Protein AF-A0A7K2QFU9-F1 (afdb_monomer_lite)

Foldseek 3Di:
DPQVVVVVVVVVVVPPPDDDDDDDDDDDDDDDDDDDDDLVVLQVVLVVLLVVLVVLLVSLVVVLVVVCVQQNDVLCVQSVVLSVLSVVLSVVLVVLVPVCPDPDHDDPVVSVVSSVSSVVSSVVSVVSNVVVVVVVVVLVVQLVCVVVVLVVVVVVLVVLLVVLVVVQVVLVVCVVPDPCVVCVVCNCVSVVSVVVSVVVVVVSVVSVVCVVVSSSSVD

Radius of gyration: 28.76 Å; chains: 1; bounding box: 65×47×85 Å

pLDDT: mean 83.91, std 19.1, range [31.42, 98.75]

Sequence (219 aa):
AGALGAYAYLRRRRGAGAGGGSRTTGWGGQPPTTTALPLPELDAKAGALLVETDDAIRTSEEELGFATAQFGEAAVGAFTAAVAFAQSELTAAFRLRQQLDDAYPEDDPTRRRMLDEIVARCAEANRRLDAEAADFDRLRDLERNAPQALAAVEAHVRDLTGRTTTAGATLTALAGRYADSAAAPVASNAEQAGERLLFATSSLGEARAAVDGGDNGRA

Secondary structure (DSSP, 8-state):
--STHHHHHHHHHHHSSS--------------S--PPPHHHHHHHHHHHHHHHHHHHHHHHHHHHHHHHHH-HHHHHHHHHHHHHHHHHHHHHHHHHHHHTSSSPPPHHHHHHHHHHHHHHHHHHHHHHHHHHHHHHHHHHHHHTHHHHHHHHHHHHHHHHHHHHHHHHHHHHHHTTS-GGGTGGGTTHHHHHHHHHHHHHHHHHHHHHHHHTT-TTT-

Structure (mmCIF, N/CA/C/O backbone):
data_AF-A0A7K2QFU9-F1
#
_entry.id   AF-A0A7K2QFU9-F1
#
loop_
_atom_site.group_PDB
_atom_site.id
_atom_site.type_symbol
_atom_site.label_atom_id
_atom_site.label_alt_id
_atom_site.label_comp_id
_atom_site.label_asym_id
_atom_site.label_entity_id
_atom_site.label_seq_id
_atom_site.pdbx_PDB_ins_code
_atom_site.Cartn_x
_atom_site.Cartn_y
_atom_site.Cartn_z
_atom_site.occupancy
_atom_site.B_iso_or_equiv
_atom_site.auth_seq_id
_atom_site.auth_comp_id
_atom_site.auth_asym_id
_atom_site.auth_atom_id
_atom_site.pdbx_PDB_model_num
ATOM 1 N N . ALA A 1 1 ? 2.636 20.593 1.393 1.00 41.25 1 ALA A N 1
ATOM 2 C CA . ALA A 1 1 ? 1.384 20.196 0.709 1.00 41.25 1 ALA A CA 1
ATOM 3 C C . ALA A 1 1 ? 1.522 20.171 -0.829 1.00 41.25 1 ALA A C 1
ATOM 5 O O . ALA A 1 1 ? 0.608 20.601 -1.517 1.00 41.25 1 ALA A O 1
ATOM 6 N N . GLY A 1 2 ? 2.635 19.673 -1.395 1.00 37.72 2 GLY A N 1
ATOM 7 C CA . GLY A 1 2 ? 2.935 19.863 -2.829 1.00 37.72 2 GLY A CA 1
ATOM 8 C C . GLY A 1 2 ? 3.314 18.627 -3.654 1.00 37.72 2 GLY A C 1
ATOM 9 O O . GLY A 1 2 ? 3.298 18.732 -4.872 1.00 37.72 2 GLY A O 1
ATOM 10 N N . ALA A 1 3 ? 3.619 17.469 -3.057 1.00 41.22 3 ALA A N 1
ATOM 11 C CA . ALA A 1 3 ? 4.157 16.326 -3.814 1.00 41.22 3 ALA A CA 1
ATOM 12 C C . ALA A 1 3 ? 3.089 15.306 -4.279 1.00 41.22 3 ALA A C 1
ATOM 14 O O . ALA A 1 3 ? 3.203 14.725 -5.355 1.00 41.22 3 ALA A O 1
ATOM 15 N N . LEU A 1 4 ? 1.976 15.162 -3.546 1.00 44.91 4 LEU A N 1
ATOM 16 C CA . LEU A 1 4 ? 0.963 14.116 -3.794 1.00 44.91 4 LEU A CA 1
ATOM 17 C C . LEU A 1 4 ? 0.085 14.332 -5.044 1.00 44.91 4 LEU A C 1
ATOM 19 O O . LEU A 1 4 ? -0.663 13.440 -5.446 1.00 44.91 4 LEU A O 1
ATOM 23 N N . GLY A 1 5 ? 0.192 15.488 -5.707 1.00 37.81 5 GLY A N 1
ATOM 24 C CA . GLY A 1 5 ? -0.449 15.711 -7.008 1.00 37.81 5 GLY A CA 1
ATOM 25 C C . GLY A 1 5 ? 0.149 14.851 -8.130 1.00 37.81 5 GLY A C 1
ATOM 26 O O . GLY A 1 5 ? -0.549 14.544 -9.096 1.00 37.81 5 GLY A O 1
ATOM 27 N N . ALA A 1 6 ? 1.411 14.424 -7.998 1.00 47.47 6 ALA A N 1
ATOM 28 C CA . ALA A 1 6 ? 2.113 13.666 -9.033 1.00 47.47 6 ALA A CA 1
ATOM 29 C C . ALA A 1 6 ? 1.654 12.198 -9.108 1.00 47.47 6 ALA A C 1
ATOM 31 O O . ALA A 1 6 ? 1.419 11.675 -10.199 1.00 47.47 6 ALA A O 1
ATOM 32 N N . TYR A 1 7 ? 1.428 11.551 -7.960 1.00 47.22 7 TYR A N 1
ATOM 33 C CA . TYR A 1 7 ? 1.065 10.133 -7.918 1.00 47.22 7 TYR A CA 1
ATOM 34 C C . TYR A 1 7 ? -0.375 9.877 -8.412 1.00 47.22 7 TYR A C 1
ATOM 36 O O . TYR A 1 7 ? -0.628 8.998 -9.241 1.00 47.22 7 TYR A O 1
ATOM 44 N N . ALA A 1 8 ? -1.322 10.748 -8.042 1.00 53.47 8 ALA A N 1
ATOM 45 C CA . ALA A 1 8 ? -2.682 10.708 -8.587 1.00 53.47 8 ALA A CA 1
ATOM 46 C C . ALA A 1 8 ? -2.736 11.026 -10.101 1.00 53.47 8 ALA A C 1
ATOM 48 O O . ALA A 1 8 ? -3.607 10.517 -10.817 1.00 53.47 8 ALA A O 1
ATOM 49 N N . TYR A 1 9 ? -1.800 11.835 -10.614 1.00 50.06 9 TYR A N 1
ATOM 50 C CA . TYR A 1 9 ? -1.704 12.151 -12.042 1.00 50.06 9 TYR A CA 1
ATOM 51 C C . TYR A 1 9 ? -1.256 10.939 -12.878 1.00 50.06 9 TYR A C 1
ATOM 53 O O . TYR A 1 9 ? -1.832 10.682 -13.941 1.00 50.06 9 TYR A O 1
ATOM 61 N N . LEU A 1 10 ? -0.321 10.129 -12.371 1.00 49.62 10 LEU A N 1
ATOM 62 C CA . LEU A 1 10 ? 0.118 8.895 -13.036 1.00 49.62 10 LEU A CA 1
ATOM 63 C C . LEU A 1 10 ? -0.989 7.824 -13.062 1.00 49.62 10 LEU A C 1
ATOM 65 O O . LEU A 1 10 ? -1.225 7.204 -14.105 1.00 49.62 10 LEU A O 1
ATOM 69 N N . ARG A 1 11 ? -1.784 7.699 -11.988 1.00 53.38 11 ARG A N 1
ATOM 70 C CA . ARG A 1 11 ? -2.976 6.826 -11.960 1.00 53.38 11 ARG A CA 1
ATOM 71 C C . ARG A 1 11 ? -4.020 7.217 -13.014 1.00 53.38 11 ARG A C 1
ATOM 73 O O . ARG A 1 11 ? -4.628 6.346 -13.641 1.00 53.38 11 ARG A O 1
ATOM 80 N N . ARG A 1 12 ? -4.229 8.518 -13.258 1.00 44.56 12 ARG A N 1
ATOM 81 C CA . ARG A 1 12 ? -5.238 8.994 -14.225 1.00 44.56 12 ARG A CA 1
ATOM 82 C C . ARG A 1 12 ? -4.867 8.683 -15.675 1.00 44.56 12 ARG A C 1
ATOM 84 O O . ARG A 1 12 ? -5.764 8.462 -16.489 1.00 44.56 12 ARG A O 1
ATOM 91 N N . ARG A 1 13 ? -3.575 8.616 -16.010 1.00 46.31 13 ARG A N 1
ATOM 92 C CA . ARG A 1 13 ? -3.137 8.304 -17.379 1.00 46.31 13 ARG A CA 1
ATOM 93 C C . ARG A 1 13 ? -3.239 6.812 -17.717 1.00 46.31 13 ARG A C 1
ATOM 95 O O . ARG A 1 13 ? -3.434 6.479 -18.882 1.00 46.31 13 ARG A O 1
ATOM 102 N N . ARG A 1 14 ? -3.207 5.927 -16.713 1.00 49.50 14 ARG A N 1
ATOM 103 C CA . ARG A 1 14 ? -3.404 4.475 -16.891 1.00 49.50 14 ARG A CA 1
ATOM 104 C C . ARG A 1 14 ? -4.871 4.066 -17.109 1.00 49.50 14 ARG A C 1
ATOM 106 O O . ARG A 1 14 ? -5.119 3.049 -17.746 1.00 49.50 14 ARG A O 1
ATOM 113 N N . GLY A 1 15 ? -5.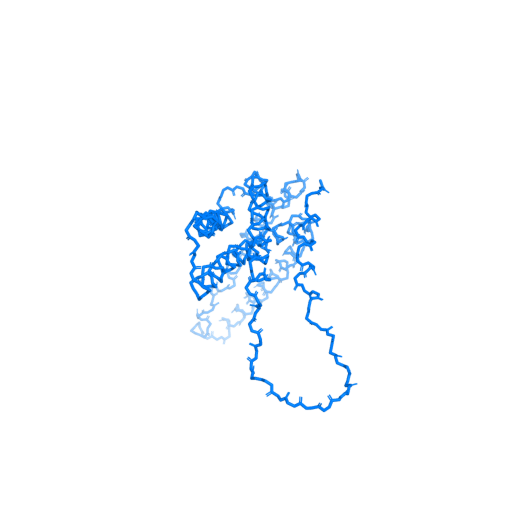844 4.865 -16.655 1.00 39.41 15 GLY A N 1
ATOM 114 C CA . GLY A 1 15 ? -7.281 4.549 -16.769 1.00 39.41 15 GLY A CA 1
ATOM 115 C C . GLY A 1 15 ? -8.007 5.077 -18.017 1.00 39.41 15 GLY A C 1
ATOM 116 O O . GLY A 1 15 ? -9.141 4.680 -18.265 1.00 39.41 15 GLY A O 1
ATOM 117 N N . ALA A 1 16 ? -7.394 5.966 -18.806 1.00 39.94 16 ALA A N 1
ATOM 118 C CA . ALA A 1 16 ? -8.076 6.680 -19.898 1.00 39.94 16 ALA A CA 1
ATOM 119 C C . ALA A 1 16 ? -7.774 6.147 -21.318 1.00 39.94 16 ALA A C 1
ATOM 121 O O . ALA A 1 16 ? -8.233 6.730 -22.297 1.00 39.94 16 ALA A O 1
ATOM 122 N N . GLY A 1 17 ? -7.006 5.059 -21.455 1.00 41.22 17 GLY A N 1
ATOM 123 C CA . GLY A 1 17 ? -6.547 4.544 -22.756 1.00 41.22 17 GLY A CA 1
ATOM 124 C C . GLY A 1 17 ? -7.404 3.447 -23.404 1.00 41.22 17 GLY A C 1
ATOM 125 O O . GLY A 1 17 ? -7.088 3.018 -24.509 1.00 41.22 17 GLY A O 1
ATOM 126 N N . ALA A 1 18 ? -8.467 2.972 -22.750 1.00 44.59 18 ALA A N 1
ATOM 127 C CA . ALA A 1 18 ? -9.251 1.824 -23.213 1.00 44.59 18 ALA A CA 1
ATOM 128 C C . ALA A 1 18 ? -10.750 2.157 -23.283 1.00 44.59 18 ALA A C 1
ATOM 130 O O . ALA A 1 18 ? -11.514 1.832 -22.380 1.00 44.59 18 ALA A O 1
ATOM 131 N N . GLY A 1 19 ? -11.187 2.816 -24.359 1.00 40.91 19 GLY A N 1
ATOM 132 C CA . GLY A 1 19 ? -12.618 3.018 -24.603 1.00 40.91 19 GLY A CA 1
ATOM 133 C C . GLY A 1 19 ? -12.930 4.061 -25.668 1.00 40.91 19 GLY A C 1
ATOM 134 O O . GLY A 1 19 ? -13.143 5.224 -25.351 1.00 40.91 19 GLY A O 1
ATOM 135 N N . GLY A 1 20 ? -13.002 3.642 -26.932 1.00 33.84 20 GLY A N 1
ATOM 136 C CA . GLY A 1 20 ? -13.447 4.506 -28.028 1.00 33.84 20 GLY A CA 1
ATOM 137 C C . GLY A 1 20 ? -13.513 3.769 -29.361 1.00 33.84 20 GLY A C 1
ATOM 138 O O . GLY A 1 20 ? -12.669 3.967 -30.226 1.00 33.84 20 GLY A O 1
ATOM 139 N N . GLY A 1 21 ? -14.485 2.866 -29.502 1.00 35.22 21 GLY A N 1
ATOM 140 C CA . GLY A 1 21 ? -14.681 2.054 -30.700 1.00 35.22 21 GLY A CA 1
ATOM 141 C C . GLY A 1 21 ? -15.282 2.807 -31.897 1.00 35.22 21 GLY A C 1
ATOM 142 O O . GLY A 1 21 ? -16.272 3.517 -31.766 1.00 35.22 21 GLY A O 1
ATOM 143 N N . SER A 1 22 ? -14.673 2.550 -33.059 1.00 39.62 22 SER A N 1
ATOM 144 C CA . SER A 1 22 ? -15.237 2.213 -34.381 1.00 39.62 22 SER A CA 1
ATOM 145 C C . SER A 1 22 ? -16.389 3.025 -35.003 1.00 39.62 22 SER A C 1
ATOM 147 O O . SER A 1 22 ? -17.512 3.055 -34.499 1.00 39.62 22 SER A O 1
ATOM 149 N N . ARG A 1 23 ? -16.166 3.459 -36.258 1.00 38.97 23 ARG A N 1
ATOM 150 C CA . ARG A 1 23 ? -17.095 3.156 -37.364 1.00 38.97 23 ARG A CA 1
ATOM 151 C C . ARG A 1 23 ? -16.376 2.930 -38.709 1.00 38.97 23 ARG A C 1
ATOM 153 O O . ARG A 1 23 ? -15.376 3.563 -39.019 1.00 38.97 23 ARG A O 1
ATOM 160 N N . THR A 1 24 ? -16.949 1.979 -39.440 1.00 38.41 24 THR A N 1
ATOM 161 C CA . THR A 1 24 ? -16.631 1.286 -40.708 1.00 38.41 24 THR A CA 1
ATOM 162 C C . THR A 1 24 ? -16.392 2.210 -41.921 1.00 38.41 24 THR A C 1
ATOM 164 O O . THR A 1 24 ? -16.890 3.331 -41.923 1.00 38.41 24 THR A O 1
ATOM 167 N N . THR A 1 25 ? -15.706 1.824 -43.015 1.00 41.00 25 THR A N 1
ATOM 168 C CA . THR A 1 25 ? -16.155 0.860 -44.060 1.00 41.00 25 THR A CA 1
ATOM 169 C C . THR A 1 25 ? -15.030 0.566 -45.084 1.00 41.00 25 THR A C 1
ATOM 171 O O . THR A 1 25 ? -14.368 1.513 -45.495 1.00 41.00 25 THR A O 1
ATOM 174 N N . GLY A 1 26 ? -14.876 -0.680 -45.577 1.00 31.42 26 GLY A N 1
ATOM 175 C CA . GLY A 1 26 ? -14.214 -0.959 -46.875 1.00 31.42 26 GLY A CA 1
ATOM 176 C C . GLY A 1 26 ? -13.330 -2.220 -46.989 1.00 31.42 26 GLY A C 1
ATOM 177 O O . GLY A 1 26 ? -12.145 -2.154 -46.713 1.00 31.42 26 GLY A O 1
ATOM 178 N N . TRP A 1 27 ? -13.936 -3.332 -47.428 1.00 36.97 27 TRP A N 1
ATOM 179 C CA . TRP A 1 27 ? -13.415 -4.511 -48.162 1.00 36.97 27 TRP A CA 1
ATOM 180 C C . TRP A 1 27 ? -11.905 -4.873 -48.192 1.00 36.97 27 TRP A C 1
ATOM 182 O O . TRP A 1 27 ? -11.104 -4.178 -48.808 1.00 36.97 27 TRP A O 1
ATOM 192 N N . GLY A 1 28 ? -11.598 -6.109 -47.755 1.00 39.50 28 GLY A N 1
ATOM 193 C CA . GLY A 1 28 ? -10.538 -6.954 -48.336 1.00 39.50 28 GLY A CA 1
ATOM 194 C C . GLY A 1 28 ? -9.426 -7.419 -47.384 1.00 39.50 28 GLY A C 1
ATOM 195 O O . GLY A 1 28 ? -8.508 -6.665 -47.098 1.00 39.50 28 GLY A O 1
ATOM 196 N N . GLY A 1 29 ? -9.460 -8.701 -46.994 1.00 38.75 29 GLY A N 1
ATOM 197 C CA . GLY A 1 29 ? -8.320 -9.427 -46.410 1.00 38.75 29 GLY A CA 1
ATOM 198 C C . GLY A 1 29 ? -8.185 -9.317 -44.889 1.00 38.75 29 GLY A C 1
ATOM 199 O O . GLY A 1 29 ? -7.897 -8.260 -44.345 1.00 38.75 29 GLY A O 1
ATOM 200 N N . GLN A 1 30 ? -8.362 -10.433 -44.189 1.00 46.59 30 GLN A N 1
ATOM 201 C CA . GLN A 1 30 ? -8.206 -10.527 -42.738 1.00 46.59 30 GLN A CA 1
ATOM 202 C C . GLN A 1 30 ? -6.794 -11.052 -42.420 1.00 46.59 30 GLN A C 1
ATOM 204 O O . GLN A 1 30 ? -6.507 -12.189 -42.799 1.00 46.59 30 GLN A O 1
ATOM 209 N N . PRO A 1 31 ? -5.897 -10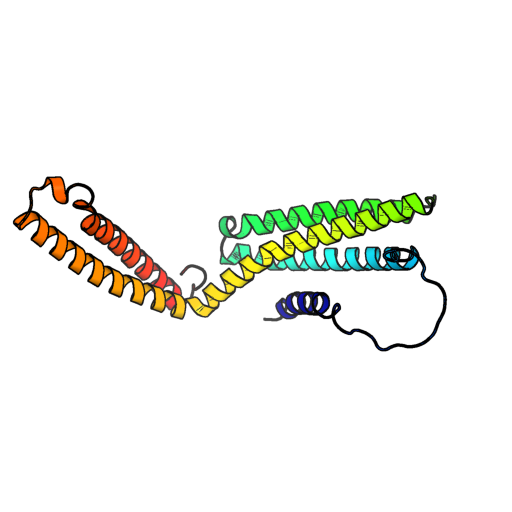.291 -41.758 1.00 42.19 31 PRO A N 1
ATOM 210 C CA . PRO A 1 31 ? -4.671 -10.849 -41.205 1.00 42.19 31 PRO A CA 1
ATOM 211 C C . PRO A 1 31 ? -4.905 -11.370 -39.773 1.00 42.19 31 PRO A C 1
ATOM 213 O O . PRO A 1 31 ? -5.869 -10.975 -39.109 1.00 42.19 31 PRO A O 1
ATOM 216 N N . PRO A 1 32 ? -4.061 -12.298 -39.298 1.00 48.47 32 PRO A N 1
ATOM 217 C CA . PRO A 1 32 ? -4.311 -13.067 -38.087 1.00 48.47 32 PRO A CA 1
ATOM 218 C C . PRO A 1 32 ? -4.072 -12.246 -36.805 1.00 48.47 32 PRO A C 1
ATOM 220 O O . PRO A 1 32 ? -3.136 -11.462 -36.723 1.00 48.47 32 PRO A O 1
ATOM 223 N N . THR A 1 33 ? -4.947 -12.469 -35.817 1.00 48.94 33 THR A N 1
ATOM 224 C CA . THR A 1 33 ? -4.724 -12.470 -34.351 1.00 48.94 33 THR A CA 1
ATOM 225 C C . THR A 1 33 ? -3.710 -11.482 -33.743 1.00 48.94 33 THR A C 1
ATOM 227 O O . THR A 1 33 ? -2.508 -11.678 -33.867 1.00 48.94 33 THR A O 1
ATOM 230 N N . THR A 1 34 ? -4.220 -10.503 -32.975 1.00 49.59 34 THR A N 1
ATOM 231 C CA . THR A 1 34 ? -3.503 -9.636 -32.003 1.00 49.59 34 THR A CA 1
ATOM 232 C C . THR A 1 34 ? -2.107 -9.187 -32.439 1.00 49.59 34 THR A C 1
ATOM 234 O O . THR A 1 34 ? -1.105 -9.805 -32.086 1.00 49.59 34 THR A O 1
ATOM 237 N N . THR A 1 35 ? -2.041 -8.078 -33.173 1.00 58.94 35 THR A N 1
ATOM 238 C CA . THR A 1 35 ? -0.792 -7.447 -33.609 1.00 58.94 35 THR A CA 1
ATOM 239 C C . THR A 1 35 ? 0.093 -7.117 -32.403 1.00 58.94 35 THR A C 1
ATOM 241 O O . THR A 1 35 ? -0.182 -6.174 -31.661 1.00 58.94 35 THR A O 1
ATOM 244 N N . ALA A 1 36 ? 1.146 -7.906 -32.179 1.00 73.94 36 ALA A N 1
ATOM 245 C CA . ALA A 1 36 ? 2.194 -7.561 -31.224 1.00 73.94 36 ALA A CA 1
ATOM 246 C C . ALA A 1 36 ? 2.832 -6.221 -31.632 1.00 73.94 36 ALA A C 1
ATOM 248 O O . ALA A 1 36 ? 3.029 -5.974 -32.824 1.00 73.94 36 ALA A O 1
ATOM 249 N N . LEU A 1 37 ? 3.156 -5.364 -30.654 1.00 85.81 37 LEU A N 1
ATOM 250 C CA . LEU A 1 37 ? 3.773 -4.055 -30.908 1.00 85.81 37 LEU A CA 1
ATOM 251 C C . LEU A 1 37 ? 5.036 -4.209 -31.775 1.00 85.81 37 LEU A C 1
ATOM 253 O O . LEU A 1 37 ? 5.858 -5.085 -31.469 1.00 85.81 37 LEU A O 1
ATOM 257 N N . PRO A 1 38 ? 5.233 -3.382 -32.819 1.00 94.94 38 PRO A N 1
ATOM 258 C CA . PRO A 1 38 ? 6.485 -3.326 -33.572 1.00 94.94 38 PRO A CA 1
ATOM 259 C C . PRO A 1 38 ? 7.694 -3.128 -32.649 1.00 94.94 38 PRO A C 1
ATOM 261 O O . PRO A 1 38 ? 7.589 -2.466 -31.620 1.00 94.94 38 PRO A O 1
ATOM 264 N N . LEU A 1 39 ? 8.850 -3.696 -33.012 1.00 94.31 39 LEU A N 1
ATOM 265 C CA . LEU A 1 39 ? 10.061 -3.647 -32.177 1.00 94.31 39 LEU A CA 1
ATOM 266 C C . LEU A 1 39 ? 10.461 -2.219 -31.745 1.00 94.31 39 LEU A C 1
ATOM 268 O O . LEU A 1 39 ? 10.685 -2.033 -30.553 1.00 94.31 39 LEU A O 1
ATOM 272 N N . PRO A 1 40 ? 10.480 -1.204 -32.634 1.00 95.44 40 PRO A N 1
ATOM 273 C CA . PRO A 1 40 ? 10.804 0.169 -32.233 1.00 95.44 40 PRO A CA 1
ATOM 274 C C . PRO A 1 40 ? 9.806 0.774 -31.236 1.00 95.44 40 PRO A C 1
ATOM 276 O O . PRO A 1 40 ? 10.187 1.523 -30.342 1.00 95.44 40 PRO A O 1
ATOM 279 N N . GLU A 1 41 ? 8.519 0.439 -31.360 1.00 96.44 41 GLU A N 1
ATOM 280 C CA . GLU A 1 41 ? 7.490 0.909 -30.425 1.00 96.44 41 GLU A CA 1
ATOM 281 C C . GLU A 1 41 ? 7.613 0.220 -29.062 1.00 96.44 41 GLU A C 1
ATOM 283 O O . GLU A 1 41 ? 7.441 0.859 -28.022 1.00 96.44 41 GLU A O 1
ATOM 288 N N . LEU A 1 42 ? 7.935 -1.078 -29.057 1.00 97.19 42 LEU A N 1
ATOM 289 C CA . LEU A 1 42 ? 8.212 -1.826 -27.834 1.00 97.19 42 LEU A CA 1
ATOM 290 C C . LEU A 1 42 ? 9.455 -1.277 -27.122 1.00 97.19 42 LEU A C 1
ATOM 292 O O . LEU A 1 42 ? 9.438 -1.126 -25.903 1.00 97.19 42 LEU A O 1
ATOM 296 N N . ASP A 1 43 ? 10.494 -0.931 -27.879 1.00 97.38 43 ASP A N 1
ATOM 297 C CA . ASP A 1 43 ? 11.710 -0.332 -27.342 1.00 97.38 43 ASP A CA 1
ATOM 298 C C . ASP A 1 43 ? 11.447 1.030 -26.687 1.00 97.38 43 ASP A C 1
ATOM 300 O O . ASP A 1 43 ? 11.782 1.237 -25.516 1.00 97.38 43 ASP A O 1
ATOM 304 N N . ALA A 1 44 ? 10.737 1.918 -27.390 1.00 97.62 44 ALA A N 1
ATOM 305 C CA . ALA A 1 44 ? 10.326 3.211 -26.850 1.00 97.62 44 ALA A CA 1
ATOM 306 C C . ALA A 1 44 ? 9.470 3.059 -25.579 1.00 97.62 44 ALA A C 1
ATOM 308 O O . ALA A 1 44 ? 9.657 3.790 -24.603 1.00 97.62 44 ALA A O 1
ATOM 309 N N . LYS A 1 45 ? 8.558 2.077 -25.556 1.00 96.81 45 LYS A N 1
ATOM 310 C CA . LYS A 1 45 ? 7.746 1.757 -24.374 1.00 96.81 45 LYS A CA 1
ATOM 311 C C . LYS A 1 45 ? 8.606 1.276 -23.203 1.00 96.81 45 LYS A C 1
ATOM 313 O O . LYS A 1 45 ? 8.383 1.718 -22.078 1.00 96.81 45 LYS A O 1
ATOM 318 N N . ALA A 1 46 ? 9.565 0.386 -23.450 1.00 97.94 46 ALA A N 1
ATOM 319 C CA . ALA A 1 46 ? 10.479 -0.111 -22.428 1.00 97.94 46 ALA A CA 1
ATOM 320 C C . ALA A 1 46 ? 11.331 1.028 -21.841 1.00 97.94 46 ALA A C 1
ATOM 322 O O . ALA A 1 46 ? 11.458 1.131 -20.624 1.00 97.94 46 ALA A O 1
ATOM 323 N N . GLY A 1 47 ? 11.854 1.923 -22.688 1.00 97.75 47 GLY A N 1
ATOM 324 C CA . GLY A 1 47 ? 12.583 3.118 -22.250 1.00 97.75 47 GLY A CA 1
ATOM 325 C C . GLY A 1 47 ? 11.734 4.054 -21.382 1.00 97.75 47 GLY A C 1
ATOM 326 O O . GLY A 1 47 ? 12.172 4.474 -20.314 1.00 97.75 47 GLY A O 1
ATOM 327 N N . ALA A 1 48 ? 10.492 4.326 -21.789 1.00 97.75 48 ALA A N 1
ATOM 328 C CA . ALA A 1 48 ? 9.576 5.156 -21.006 1.00 97.75 48 ALA A CA 1
ATOM 329 C C . ALA A 1 48 ? 9.242 4.539 -19.636 1.00 97.75 48 ALA A C 1
ATOM 331 O O . ALA A 1 48 ? 9.207 5.252 -18.636 1.00 97.75 48 ALA A O 1
ATOM 332 N N . LEU A 1 49 ? 9.030 3.219 -19.578 1.00 97.56 49 LEU A N 1
ATOM 333 C CA . LEU A 1 49 ? 8.738 2.514 -18.327 1.00 97.56 49 LEU A CA 1
ATOM 334 C C . LEU A 1 49 ? 9.923 2.499 -17.357 1.00 97.56 49 LEU A C 1
ATOM 336 O O . LEU A 1 49 ? 9.693 2.565 -16.153 1.00 97.56 49 LEU A O 1
ATOM 340 N N . LEU A 1 50 ? 11.164 2.439 -17.848 1.00 98.56 50 LEU A N 1
ATOM 341 C CA . LEU A 1 50 ? 12.354 2.549 -16.997 1.00 98.56 50 LEU A CA 1
ATOM 342 C C . LEU A 1 50 ? 12.379 3.890 -16.256 1.00 98.56 50 LEU A C 1
ATOM 344 O O . LEU A 1 50 ? 12.505 3.903 -15.036 1.00 98.56 50 LEU A O 1
ATOM 348 N N . VAL A 1 51 ? 12.188 4.995 -16.984 1.00 98.31 51 VAL A N 1
ATOM 349 C CA . VAL A 1 51 ? 12.152 6.346 -16.400 1.00 98.31 51 VAL A CA 1
ATOM 350 C C . VAL A 1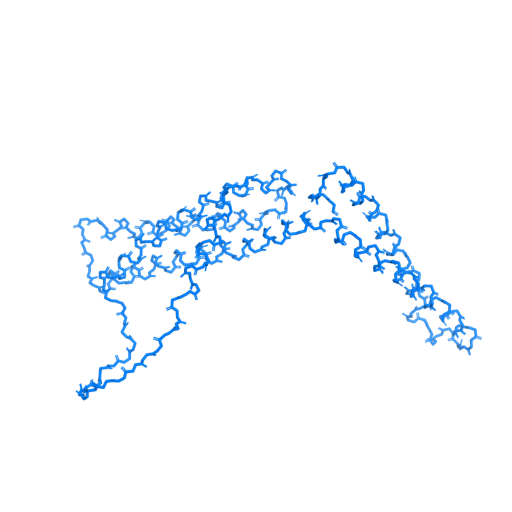 51 ? 10.983 6.488 -15.427 1.00 98.31 51 VAL A C 1
ATOM 352 O O . VAL A 1 51 ? 11.168 6.949 -14.307 1.00 98.31 51 VAL A O 1
ATOM 355 N N . GLU A 1 52 ? 9.789 6.034 -15.817 1.00 96.25 52 GLU A N 1
ATOM 356 C CA . GLU A 1 52 ? 8.613 6.101 -14.944 1.00 96.25 52 GLU A CA 1
ATOM 357 C C . GLU A 1 52 ? 8.822 5.323 -13.636 1.00 96.25 52 GLU A C 1
ATOM 359 O O . GLU A 1 52 ? 8.443 5.795 -12.567 1.00 96.25 52 GLU A O 1
ATOM 364 N N . THR A 1 53 ? 9.435 4.140 -13.713 1.00 97.12 53 THR A N 1
ATOM 365 C CA . THR A 1 53 ? 9.692 3.297 -12.536 1.00 97.12 53 THR A CA 1
ATOM 366 C C . THR A 1 53 ? 10.744 3.924 -11.622 1.00 97.12 53 THR A C 1
ATOM 368 O O . THR A 1 53 ? 10.587 3.888 -10.405 1.00 97.12 53 THR A O 1
ATOM 371 N N . ASP A 1 54 ? 11.794 4.525 -12.186 1.00 98.12 54 ASP A N 1
ATOM 372 C CA . ASP A 1 54 ? 12.818 5.255 -11.428 1.00 98.12 54 ASP A CA 1
ATOM 373 C C . ASP A 1 54 ? 12.222 6.451 -10.665 1.00 98.12 54 ASP A C 1
ATOM 375 O O . ASP A 1 54 ? 12.423 6.594 -9.456 1.00 98.12 54 ASP A O 1
ATOM 379 N N . ASP A 1 55 ? 11.397 7.257 -11.338 1.00 97.00 55 ASP A N 1
ATOM 380 C CA . ASP A 1 55 ? 10.693 8.384 -10.718 1.00 97.00 55 ASP A CA 1
ATOM 381 C C . ASP A 1 55 ? 9.713 7.931 -9.621 1.00 97.00 55 ASP A C 1
ATOM 383 O O . ASP A 1 55 ? 9.599 8.576 -8.570 1.00 97.00 55 ASP A O 1
ATOM 387 N N . ALA A 1 56 ? 9.015 6.812 -9.843 1.00 94.44 56 ALA A N 1
ATOM 388 C CA . ALA A 1 56 ? 8.104 6.224 -8.866 1.00 94.44 56 ALA A CA 1
ATOM 389 C C . ALA A 1 56 ? 8.844 5.734 -7.613 1.00 94.44 56 ALA A C 1
ATOM 391 O O . ALA A 1 56 ? 8.375 5.980 -6.499 1.00 94.44 56 ALA A O 1
ATOM 392 N N . ILE A 1 57 ? 10.006 5.093 -7.770 1.00 95.81 57 ILE A N 1
ATOM 393 C CA . ILE A 1 57 ? 10.842 4.651 -6.644 1.00 95.81 57 ILE A CA 1
ATOM 394 C C . ILE A 1 57 ? 11.337 5.851 -5.842 1.00 95.81 57 ILE A C 1
ATOM 396 O O . ILE A 1 57 ? 11.143 5.871 -4.631 1.00 95.81 57 ILE A O 1
ATOM 400 N N . ARG A 1 58 ? 11.885 6.880 -6.500 1.00 94.69 58 ARG A N 1
ATOM 401 C CA . ARG A 1 58 ? 12.369 8.091 -5.816 1.00 94.69 58 ARG A CA 1
ATOM 402 C C . ARG A 1 58 ? 11.269 8.757 -4.991 1.00 94.69 58 ARG A C 1
ATOM 404 O O . ARG A 1 58 ? 11.466 9.083 -3.827 1.00 94.69 58 ARG A O 1
ATOM 411 N N . THR A 1 59 ? 10.086 8.903 -5.584 1.00 90.00 59 THR A N 1
ATOM 412 C CA . THR A 1 59 ? 8.921 9.464 -4.886 1.00 90.00 59 THR A CA 1
ATOM 413 C C . THR A 1 59 ? 8.514 8.580 -3.702 1.00 90.00 59 THR A C 1
ATOM 415 O O . THR A 1 59 ? 8.196 9.081 -2.627 1.00 90.00 59 THR A O 1
ATOM 418 N N . SER A 1 60 ? 8.550 7.256 -3.875 1.00 91.12 60 SER A N 1
ATOM 419 C CA . SER A 1 60 ? 8.215 6.299 -2.815 1.00 91.12 60 SER A CA 1
ATOM 420 C C . SER A 1 60 ? 9.205 6.355 -1.646 1.00 91.12 60 SER A C 1
ATOM 422 O O . SER A 1 60 ? 8.789 6.256 -0.496 1.00 91.12 60 SER A O 1
ATOM 424 N N . GLU A 1 61 ? 10.497 6.556 -1.907 1.00 91.69 61 GLU A N 1
ATOM 425 C CA . GLU A 1 61 ? 11.524 6.728 -0.870 1.00 91.69 61 GLU A CA 1
ATOM 426 C C . GLU A 1 61 ? 11.304 7.995 -0.036 1.00 91.69 61 GLU A C 1
ATOM 428 O O . GLU A 1 61 ? 11.390 7.953 1.193 1.00 91.69 61 GLU A O 1
ATOM 433 N N . GLU A 1 62 ? 10.988 9.115 -0.692 1.00 88.81 62 GLU A N 1
ATOM 434 C CA . GLU A 1 62 ? 10.673 10.374 -0.012 1.00 88.81 62 GLU A CA 1
ATOM 435 C C . GLU A 1 62 ? 9.454 10.209 0.907 1.00 88.81 62 GLU A C 1
ATOM 437 O O . GLU A 1 62 ? 9.499 10.571 2.086 1.00 88.81 62 GLU A O 1
ATOM 442 N N . GLU A 1 63 ? 8.381 9.604 0.393 1.00 83.69 63 GLU A N 1
ATOM 443 C CA . GLU A 1 63 ? 7.153 9.342 1.147 1.00 83.69 63 GLU A CA 1
ATOM 444 C C . GLU A 1 63 ? 7.378 8.371 2.313 1.00 83.69 63 GLU A C 1
ATOM 446 O O . GLU A 1 63 ? 6.864 8.607 3.410 1.00 83.69 63 GLU A O 1
ATOM 451 N N . LEU A 1 64 ? 8.195 7.330 2.120 1.00 87.31 64 LEU A N 1
ATOM 452 C CA . LEU A 1 64 ? 8.577 6.403 3.184 1.00 87.31 64 LEU A CA 1
ATOM 453 C C . LEU A 1 64 ? 9.286 7.140 4.329 1.00 87.31 64 LEU A C 1
ATOM 455 O O . LEU A 1 64 ? 8.973 6.901 5.490 1.00 87.31 64 LEU A O 1
ATOM 459 N N . GLY A 1 65 ? 10.175 8.092 4.029 1.00 84.56 65 GLY A N 1
ATOM 460 C CA . GLY A 1 65 ? 10.838 8.899 5.058 1.00 84.56 65 GLY A CA 1
ATOM 461 C C . GLY A 1 65 ? 9.852 9.684 5.936 1.00 84.56 65 GLY A C 1
ATOM 462 O O . GLY A 1 65 ? 9.970 9.688 7.165 1.00 84.56 65 GLY A O 1
ATOM 463 N N . PHE A 1 66 ? 8.837 10.304 5.326 1.00 81.56 66 PHE A N 1
ATOM 464 C CA . PHE A 1 66 ? 7.778 11.002 6.069 1.00 81.56 66 PHE A CA 1
ATOM 465 C C . PHE A 1 66 ? 6.899 10.048 6.873 1.00 81.56 66 PHE A C 1
ATOM 467 O O . PHE A 1 66 ? 6.485 10.364 7.990 1.00 81.56 66 PHE A O 1
ATOM 474 N N . ALA A 1 67 ? 6.583 8.898 6.293 1.00 79.81 67 ALA A N 1
ATOM 475 C CA . ALA A 1 67 ? 5.778 7.870 6.916 1.00 79.81 67 ALA A CA 1
ATOM 476 C C . ALA A 1 67 ? 6.427 7.299 8.174 1.00 79.81 67 ALA A C 1
ATOM 478 O O . ALA A 1 67 ? 5.793 7.236 9.226 1.00 79.81 67 ALA A O 1
ATOM 479 N N . THR A 1 68 ? 7.705 6.934 8.076 1.00 84.00 68 THR A N 1
ATOM 480 C CA . THR A 1 68 ? 8.488 6.410 9.192 1.00 84.00 68 THR A CA 1
ATOM 481 C C . THR A 1 68 ? 8.514 7.397 10.351 1.00 84.00 68 THR A C 1
ATOM 483 O O . THR A 1 68 ? 8.347 6.997 11.501 1.00 84.00 68 THR A O 1
ATOM 486 N N . ALA A 1 69 ? 8.676 8.692 10.066 1.00 81.19 69 ALA A N 1
ATOM 487 C CA . ALA A 1 69 ? 8.710 9.724 11.098 1.00 81.19 69 ALA A CA 1
ATOM 488 C C . ALA A 1 69 ? 7.372 9.887 11.842 1.00 81.19 69 ALA A C 1
ATOM 490 O O . ALA A 1 69 ? 7.377 10.232 13.021 1.00 81.19 69 ALA A O 1
ATOM 491 N N . GLN A 1 70 ? 6.245 9.650 11.167 1.00 74.06 70 GLN A N 1
ATOM 492 C CA . GLN A 1 70 ? 4.904 9.844 11.731 1.00 74.06 70 GLN A CA 1
ATOM 493 C C . GLN A 1 70 ? 4.351 8.587 12.408 1.00 74.06 70 GLN A C 1
ATOM 495 O O . GLN A 1 70 ? 3.777 8.677 13.487 1.00 74.06 70 GLN A O 1
ATOM 500 N N . PHE A 1 71 ? 4.532 7.417 11.793 1.00 76.38 71 PHE A N 1
ATOM 501 C CA . PHE A 1 71 ? 3.891 6.168 12.223 1.00 76.38 71 PHE A CA 1
ATOM 502 C C . PHE A 1 71 ? 4.878 5.142 12.802 1.00 76.38 71 PHE A C 1
ATOM 504 O O . PHE A 1 71 ? 4.467 4.139 13.387 1.00 76.38 71 PHE A O 1
ATOM 511 N N . GLY A 1 72 ? 6.184 5.387 12.667 1.00 81.62 72 GLY A N 1
ATOM 512 C CA . GLY A 1 72 ? 7.244 4.490 13.117 1.00 81.62 72 GLY A CA 1
ATOM 513 C C . GLY A 1 72 ? 7.555 3.347 12.144 1.00 81.62 72 GLY A C 1
ATOM 514 O O . GLY A 1 72 ? 6.761 2.975 11.284 1.00 81.62 72 GLY A O 1
ATOM 515 N N . GLU A 1 73 ? 8.736 2.749 12.318 1.00 84.56 73 GLU A N 1
ATOM 516 C CA . GLU A 1 73 ? 9.294 1.710 11.431 1.00 84.56 73 GLU A CA 1
ATOM 517 C C . GLU A 1 73 ? 8.395 0.473 11.279 1.00 84.56 73 GLU A C 1
ATOM 519 O O . GLU A 1 73 ? 8.264 -0.095 10.196 1.00 84.56 73 GLU A O 1
ATOM 524 N N . ALA A 1 74 ? 7.738 0.048 12.363 1.00 82.69 74 ALA A N 1
ATOM 525 C CA . ALA A 1 74 ? 6.895 -1.147 12.341 1.00 82.69 74 ALA A CA 1
ATOM 526 C C . ALA A 1 74 ? 5.661 -0.979 11.440 1.00 82.69 74 ALA A C 1
ATOM 528 O O . ALA A 1 74 ? 5.237 -1.943 10.803 1.00 82.69 74 ALA A O 1
ATOM 529 N N . ALA A 1 75 ? 5.105 0.234 11.366 1.00 80.06 75 ALA A N 1
ATOM 530 C CA . ALA A 1 75 ? 3.910 0.522 10.577 1.00 80.06 75 ALA A CA 1
ATOM 531 C C . ALA A 1 75 ? 4.193 0.555 9.067 1.00 80.06 75 ALA A C 1
ATOM 533 O O . ALA A 1 75 ? 3.303 0.276 8.269 1.00 80.06 75 ALA A O 1
ATOM 534 N N . VAL A 1 76 ? 5.432 0.861 8.669 1.00 86.25 76 VAL A N 1
ATOM 535 C CA . VAL A 1 76 ? 5.808 1.085 7.262 1.00 86.25 76 VAL A CA 1
ATOM 536 C C . VAL A 1 76 ? 6.559 -0.087 6.625 1.00 86.25 76 VAL A C 1
ATOM 538 O O . VAL A 1 76 ? 6.903 -0.034 5.446 1.00 86.25 76 VAL A O 1
ATOM 541 N N . GLY A 1 77 ? 6.806 -1.167 7.373 1.00 90.12 77 GLY A N 1
ATOM 542 C CA . GLY A 1 77 ? 7.685 -2.261 6.946 1.00 90.12 77 GLY A CA 1
ATOM 543 C C . GLY A 1 77 ? 7.300 -2.926 5.616 1.00 90.12 77 GLY A C 1
ATOM 544 O O . GLY A 1 77 ? 8.184 -3.299 4.842 1.00 90.12 77 GLY A O 1
ATOM 545 N N . ALA A 1 78 ? 6.002 -3.041 5.312 1.00 89.62 78 ALA A N 1
ATOM 546 C CA . ALA A 1 78 ? 5.530 -3.593 4.038 1.00 89.62 78 ALA A CA 1
ATOM 547 C C . ALA A 1 78 ? 5.922 -2.703 2.844 1.00 89.62 78 ALA A C 1
ATOM 549 O O . ALA A 1 78 ? 6.437 -3.199 1.838 1.00 89.62 78 ALA A O 1
ATOM 550 N N . PHE A 1 79 ? 5.795 -1.383 2.998 1.00 89.69 79 PHE A N 1
ATOM 551 C CA . PHE A 1 79 ? 6.188 -0.416 1.978 1.00 89.69 79 PHE A CA 1
ATOM 552 C C . PHE A 1 79 ? 7.704 -0.350 1.805 1.00 89.69 79 PHE A C 1
ATOM 554 O O . PHE A 1 79 ? 8.185 -0.386 0.673 1.00 89.69 79 PHE A O 1
ATOM 561 N N . THR A 1 80 ? 8.472 -0.389 2.899 1.00 93.25 80 THR A N 1
ATOM 562 C CA . THR A 1 80 ? 9.938 -0.520 2.844 1.00 93.25 80 THR A CA 1
ATOM 563 C C . THR A 1 80 ? 10.358 -1.732 2.008 1.00 93.25 80 THR A C 1
ATOM 565 O O . THR A 1 80 ? 11.233 -1.633 1.145 1.00 93.25 80 THR A O 1
ATOM 568 N N . ALA A 1 81 ? 9.703 -2.880 2.209 1.00 95.31 81 ALA A N 1
ATOM 569 C CA . ALA A 1 81 ? 9.976 -4.085 1.431 1.00 95.31 81 ALA A CA 1
ATOM 570 C C . ALA A 1 81 ? 9.571 -3.945 -0.049 1.00 95.31 81 ALA A C 1
ATOM 572 O O . ALA A 1 81 ? 10.264 -4.469 -0.923 1.00 95.31 81 ALA A O 1
ATOM 573 N N . ALA A 1 82 ? 8.475 -3.244 -0.350 1.00 94.81 82 ALA A N 1
ATOM 574 C CA . ALA A 1 82 ? 8.049 -2.982 -1.724 1.00 94.81 82 ALA A CA 1
ATOM 575 C C . ALA A 1 82 ? 9.007 -2.045 -2.471 1.00 94.81 82 ALA A C 1
ATOM 577 O O . ALA A 1 82 ? 9.342 -2.335 -3.620 1.00 94.81 82 ALA A O 1
ATOM 578 N N . VAL A 1 83 ? 9.506 -0.990 -1.819 1.00 95.75 83 VAL A N 1
ATOM 579 C CA . VAL A 1 83 ? 10.527 -0.092 -2.383 1.00 95.75 83 VAL A CA 1
ATOM 580 C C . VAL A 1 83 ? 11.812 -0.861 -2.687 1.00 95.75 83 VAL A C 1
ATOM 582 O O . VAL A 1 83 ? 12.308 -0.805 -3.812 1.00 95.75 83 VAL A O 1
ATOM 585 N N . ALA A 1 84 ? 12.303 -1.666 -1.740 1.00 97.75 84 ALA A N 1
ATOM 586 C CA . ALA A 1 84 ? 13.492 -2.495 -1.950 1.00 97.75 84 ALA A CA 1
ATOM 587 C C . ALA A 1 84 ? 13.311 -3.503 -3.102 1.00 97.75 84 ALA A C 1
ATOM 589 O O . ALA A 1 84 ? 14.213 -3.711 -3.918 1.00 97.75 84 ALA A O 1
ATOM 590 N N . PHE A 1 85 ? 12.128 -4.113 -3.207 1.00 98.12 85 PHE A N 1
ATOM 591 C CA . PHE A 1 85 ? 11.794 -4.991 -4.325 1.00 98.12 85 PHE A CA 1
ATOM 592 C C . PHE A 1 85 ? 11.809 -4.234 -5.661 1.00 98.12 85 PHE A C 1
ATOM 594 O O . PHE A 1 85 ? 12.458 -4.683 -6.608 1.00 98.12 85 PHE A O 1
ATOM 601 N N . ALA A 1 86 ? 11.159 -3.072 -5.736 1.00 97.81 86 ALA A N 1
ATOM 602 C CA . ALA A 1 86 ? 11.105 -2.262 -6.949 1.00 97.81 86 ALA A CA 1
ATOM 603 C C . ALA A 1 86 ? 12.505 -1.823 -7.415 1.00 97.81 86 ALA A C 1
ATOM 605 O O . ALA A 1 86 ? 12.814 -1.939 -8.600 1.00 97.81 86 ALA A O 1
ATOM 606 N N . GLN A 1 87 ? 13.383 -1.418 -6.489 1.00 98.50 87 GLN A N 1
ATOM 607 C CA . GLN A 1 87 ? 14.792 -1.121 -6.779 1.00 98.50 87 GLN A CA 1
ATOM 608 C C . GLN A 1 87 ? 15.522 -2.326 -7.389 1.00 98.50 87 GLN A C 1
ATOM 610 O O . GLN A 1 87 ? 16.293 -2.177 -8.343 1.00 98.50 87 GLN A O 1
ATOM 615 N N . SER A 1 88 ? 15.279 -3.530 -6.862 1.00 98.69 88 SER A N 1
ATOM 616 C CA . SER A 1 88 ? 15.911 -4.750 -7.374 1.00 98.69 88 SER A CA 1
ATOM 617 C C . SER A 1 88 ? 15.467 -5.078 -8.806 1.00 98.69 88 SER A C 1
ATOM 619 O O . SER A 1 88 ? 16.311 -5.386 -9.654 1.00 98.69 88 SER A O 1
ATOM 621 N N . GLU A 1 89 ? 14.175 -4.921 -9.106 1.00 98.62 89 GLU A N 1
ATOM 622 C CA . GLU A 1 89 ? 13.615 -5.134 -10.444 1.00 98.62 89 GLU A CA 1
ATOM 623 C C . GLU A 1 89 ? 14.086 -4.069 -11.437 1.00 98.62 89 GLU A C 1
ATOM 625 O O . GLU A 1 89 ? 14.498 -4.411 -12.548 1.00 98.62 89 GLU A O 1
ATOM 630 N N . LEU A 1 90 ? 14.120 -2.795 -11.031 1.00 98.62 90 LEU A N 1
ATOM 631 C CA . LEU A 1 90 ? 14.650 -1.710 -11.856 1.00 98.62 90 LEU A CA 1
ATOM 632 C C . LEU A 1 90 ? 16.134 -1.932 -12.178 1.00 98.62 90 LEU A C 1
ATOM 634 O O . LEU A 1 90 ? 16.555 -1.773 -13.323 1.00 98.62 90 LEU A O 1
ATOM 638 N N . THR A 1 91 ? 16.922 -2.385 -11.200 1.00 98.75 91 THR A N 1
ATOM 639 C CA . THR A 1 91 ? 18.335 -2.731 -11.416 1.00 98.75 91 THR A CA 1
ATOM 640 C C . THR A 1 91 ? 18.481 -3.863 -12.437 1.00 98.75 91 THR A C 1
ATOM 642 O O . THR A 1 91 ? 19.344 -3.804 -13.313 1.00 98.75 91 THR A O 1
ATOM 645 N N . ALA A 1 92 ? 17.650 -4.906 -12.352 1.00 98.56 92 ALA A N 1
ATOM 646 C CA . ALA A 1 92 ? 17.657 -5.995 -13.328 1.00 98.56 92 ALA A CA 1
ATOM 647 C C . ALA A 1 92 ? 17.239 -5.518 -14.730 1.00 98.56 92 ALA A C 1
ATOM 649 O O . ALA A 1 92 ? 17.881 -5.879 -15.716 1.00 98.56 92 ALA A O 1
ATOM 650 N N . ALA A 1 93 ? 16.227 -4.655 -14.820 1.00 98.56 93 ALA A N 1
ATOM 651 C CA . ALA A 1 93 ? 15.778 -4.063 -16.075 1.00 98.56 93 ALA A CA 1
ATOM 652 C C . ALA A 1 93 ? 16.863 -3.182 -16.726 1.00 98.56 93 ALA A C 1
ATO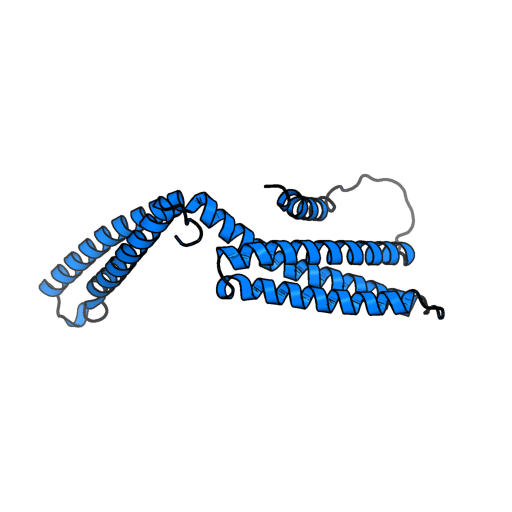M 654 O O . ALA A 1 93 ? 17.087 -3.272 -17.933 1.00 98.56 93 ALA A O 1
ATOM 655 N N . PHE A 1 94 ? 17.609 -2.398 -15.940 1.00 98.56 94 PHE A N 1
ATOM 656 C CA . PHE A 1 94 ? 18.736 -1.616 -16.456 1.00 98.56 94 PHE A CA 1
ATOM 657 C C . PHE A 1 94 ? 19.891 -2.480 -16.966 1.00 98.56 94 PHE A C 1
ATOM 659 O O . PHE A 1 94 ? 20.521 -2.106 -17.950 1.00 98.56 94 PHE A O 1
ATOM 666 N N . ARG A 1 95 ? 20.152 -3.649 -16.365 1.00 98.62 95 ARG A N 1
ATOM 667 C CA . ARG A 1 95 ? 21.153 -4.590 -16.904 1.00 98.62 95 ARG A CA 1
ATOM 668 C C . ARG A 1 95 ? 20.764 -5.096 -18.293 1.00 98.62 95 ARG A C 1
ATOM 670 O O . ARG A 1 95 ? 21.614 -5.143 -19.174 1.00 98.62 95 ARG A O 1
ATOM 677 N N . LEU A 1 96 ? 19.487 -5.424 -18.499 1.00 98.38 96 LEU A N 1
ATOM 678 C CA . LEU A 1 96 ? 18.974 -5.820 -19.816 1.00 98.38 96 LEU A CA 1
ATOM 679 C C . LEU A 1 96 ? 19.072 -4.673 -20.823 1.00 98.38 96 LEU A C 1
ATOM 681 O O . LEU A 1 96 ? 19.485 -4.890 -21.957 1.00 98.38 96 LEU A O 1
ATOM 685 N N . ARG A 1 97 ? 18.731 -3.450 -20.400 1.00 98.25 97 ARG A N 1
ATOM 686 C CA . ARG A 1 97 ? 18.875 -2.248 -21.230 1.00 98.25 97 ARG A CA 1
ATOM 687 C C . ARG A 1 97 ? 20.332 -2.022 -21.637 1.00 98.25 97 ARG A C 1
ATOM 689 O O . ARG A 1 97 ? 20.598 -1.806 -22.807 1.00 98.25 97 ARG A O 1
ATOM 696 N N . GLN A 1 98 ? 21.268 -2.144 -20.697 1.00 98.12 98 GLN A N 1
ATOM 697 C CA . GLN A 1 98 ? 22.695 -1.994 -20.974 1.00 98.12 98 GLN A CA 1
ATOM 698 C C . GLN A 1 98 ? 23.201 -3.015 -21.998 1.00 98.12 98 GLN A C 1
ATOM 700 O O . GLN A 1 98 ? 24.036 -2.664 -22.822 1.00 98.12 98 GLN A O 1
ATOM 705 N N . GLN A 1 99 ? 22.711 -4.256 -21.941 1.00 97.88 99 GLN A N 1
ATOM 706 C CA . GLN A 1 99 ? 23.063 -5.282 -22.918 1.00 97.88 99 GLN A CA 1
ATOM 707 C C . GLN A 1 99 ? 22.504 -4.943 -24.310 1.00 97.88 99 GLN A C 1
ATOM 709 O O . GLN A 1 99 ? 23.250 -4.957 -25.278 1.00 97.88 99 GLN A O 1
ATOM 714 N N . LEU A 1 100 ? 21.232 -4.537 -24.399 1.00 97.31 100 LEU A N 1
ATOM 715 C CA . LEU A 1 100 ? 20.608 -4.124 -25.667 1.00 97.31 100 LEU A CA 1
ATOM 716 C C . LEU A 1 100 ? 21.301 -2.930 -26.342 1.00 97.31 100 LEU A C 1
ATOM 718 O O . LEU A 1 100 ? 21.236 -2.797 -27.567 1.00 97.31 100 LEU A O 1
ATOM 722 N N . ASP A 1 101 ? 21.905 -2.056 -25.538 1.00 96.69 101 ASP A N 1
ATOM 723 C CA . ASP A 1 101 ? 22.581 -0.837 -25.983 1.00 96.69 101 ASP A CA 1
ATOM 724 C C . ASP A 1 101 ? 24.097 -1.046 -26.199 1.00 96.69 101 ASP A C 1
ATOM 726 O O . ASP A 1 101 ? 24.830 -0.080 -26.438 1.00 96.69 101 ASP A O 1
ATOM 730 N N . ASP A 1 102 ? 24.597 -2.284 -26.089 1.00 96.94 102 ASP A N 1
ATOM 731 C CA . ASP A 1 102 ? 26.011 -2.590 -26.284 1.00 96.94 102 ASP A CA 1
ATOM 732 C C . ASP A 1 102 ? 26.428 -2.603 -27.776 1.00 96.94 102 ASP A C 1
ATOM 734 O O . ASP A 1 102 ? 25.662 -2.299 -28.693 1.00 96.94 102 ASP A O 1
ATOM 738 N N . ALA A 1 103 ? 27.707 -2.888 -28.041 1.00 95.12 103 ALA A N 1
ATOM 739 C CA . ALA A 1 103 ? 28.256 -2.870 -29.399 1.00 95.12 103 ALA A CA 1
ATOM 740 C C . ALA A 1 103 ? 27.867 -4.095 -30.261 1.00 95.12 103 ALA A C 1
ATOM 742 O O . ALA A 1 103 ? 28.204 -4.133 -31.448 1.00 95.12 103 ALA A O 1
ATOM 743 N N . TYR A 1 104 ? 27.207 -5.098 -29.682 1.00 94.31 104 TYR A N 1
ATOM 744 C CA . TYR A 1 104 ? 26.913 -6.405 -30.261 1.00 94.31 104 TYR A CA 1
ATOM 745 C C . TYR A 1 104 ? 25.395 -6.633 -30.338 1.00 94.31 104 TYR A C 1
ATOM 747 O O . TYR A 1 104 ? 24.818 -7.306 -29.488 1.00 94.31 104 TYR A O 1
ATOM 755 N N . PRO A 1 105 ? 24.730 -6.136 -31.395 1.00 92.56 105 PRO A N 1
ATOM 756 C CA . PRO A 1 105 ? 23.279 -6.194 -31.483 1.00 92.56 105 PRO A CA 1
ATOM 757 C C . PRO A 1 105 ? 22.761 -7.634 -31.539 1.00 92.56 105 PRO A C 1
ATOM 759 O O . PRO A 1 105 ? 23.223 -8.451 -32.340 1.00 92.56 105 PRO A O 1
ATOM 762 N N . GLU A 1 106 ? 21.721 -7.906 -30.757 1.00 94.88 106 GLU A N 1
ATOM 763 C CA . GLU A 1 106 ? 20.987 -9.162 -30.817 1.00 94.88 106 GLU A CA 1
ATOM 764 C C . GLU A 1 106 ? 20.132 -9.275 -32.085 1.00 94.88 106 GLU A C 1
ATOM 766 O O . GLU A 1 106 ? 19.782 -8.278 -32.736 1.00 94.88 106 GLU A O 1
ATOM 771 N N . ASP A 1 107 ? 19.740 -10.514 -32.397 1.00 96.88 107 ASP A N 1
ATOM 772 C CA . ASP A 1 107 ? 18.703 -10.779 -33.385 1.00 96.88 107 ASP A CA 1
ATOM 773 C C . ASP A 1 107 ? 17.321 -10.299 -32.899 1.00 96.88 107 ASP A C 1
ATOM 775 O O . ASP A 1 107 ? 17.053 -10.142 -31.704 1.00 96.88 107 ASP A O 1
ATOM 779 N N . ASP A 1 108 ? 16.418 -10.047 -33.845 1.00 96.12 108 ASP A N 1
ATOM 780 C CA . ASP A 1 108 ? 15.093 -9.487 -33.558 1.00 96.12 108 ASP A CA 1
ATOM 781 C C . ASP A 1 108 ? 14.271 -10.302 -32.535 1.00 96.12 108 ASP A C 1
ATOM 783 O O . ASP A 1 108 ? 13.646 -9.692 -31.656 1.00 96.12 108 ASP A O 1
ATOM 787 N N . PRO A 1 109 ? 14.245 -11.653 -32.579 1.00 96.25 109 PRO A N 1
ATOM 788 C CA . PRO A 1 109 ? 13.543 -12.449 -31.574 1.00 96.25 109 PRO A CA 1
ATOM 789 C C . PRO A 1 109 ? 14.126 -12.305 -30.164 1.00 96.25 109 PRO A C 1
ATOM 791 O O . PRO A 1 109 ? 13.359 -12.247 -29.198 1.00 96.25 109 PRO A O 1
ATOM 794 N N . THR A 1 110 ? 15.453 -12.251 -30.025 1.00 97.25 110 THR A N 1
ATOM 795 C CA . THR A 1 110 ? 16.112 -12.086 -28.721 1.00 97.25 110 THR A CA 1
ATOM 796 C C . THR A 1 110 ? 15.907 -10.674 -28.192 1.00 97.25 110 THR A C 1
ATOM 798 O O . THR A 1 110 ? 15.454 -10.521 -27.056 1.00 97.25 110 THR A O 1
ATOM 801 N N . ARG A 1 111 ? 16.093 -9.650 -29.038 1.00 97.19 111 ARG A N 1
ATOM 802 C CA . ARG A 1 111 ? 15.804 -8.250 -28.693 1.00 97.19 111 ARG A CA 1
ATOM 803 C C . ARG A 1 111 ? 14.370 -8.083 -28.192 1.00 97.19 111 ARG A C 1
ATOM 805 O O . ARG A 1 111 ? 14.150 -7.455 -27.160 1.00 97.19 111 ARG A O 1
ATOM 812 N N . ARG A 1 112 ? 13.385 -8.691 -28.868 1.00 97.69 112 ARG A N 1
ATOM 813 C CA . ARG A 1 112 ? 11.983 -8.661 -28.415 1.00 97.69 112 ARG A CA 1
ATOM 814 C C . ARG A 1 112 ? 11.822 -9.237 -27.011 1.00 97.69 112 ARG A C 1
ATOM 816 O O . ARG A 1 112 ? 11.205 -8.590 -26.175 1.00 97.69 112 ARG A O 1
ATOM 823 N N . ARG A 1 113 ? 12.376 -10.426 -26.752 1.00 98.19 113 ARG A N 1
ATOM 824 C CA . ARG A 1 113 ? 12.277 -11.076 -25.435 1.00 98.19 113 ARG A CA 1
ATOM 825 C C . ARG A 1 113 ? 12.863 -10.211 -24.323 1.00 98.19 113 ARG A C 1
ATOM 827 O O . ARG A 1 113 ? 12.234 -10.080 -23.281 1.00 98.19 113 ARG A O 1
ATOM 834 N N . MET A 1 114 ? 14.022 -9.603 -24.558 1.00 98.50 114 MET A N 1
ATOM 835 C CA . MET A 1 114 ? 14.670 -8.726 -23.579 1.00 98.50 114 MET A CA 1
ATOM 836 C C . MET A 1 114 ? 13.847 -7.463 -23.309 1.00 98.50 114 MET A C 1
ATOM 838 O O . MET A 1 114 ? 13.684 -7.070 -22.157 1.00 98.50 114 MET A O 1
ATOM 842 N N . LEU A 1 115 ? 13.278 -6.847 -24.350 1.00 98.44 115 LEU A N 1
ATOM 843 C CA . LEU A 1 115 ? 12.398 -5.688 -24.193 1.00 98.44 115 LEU A CA 1
ATOM 844 C C . LEU A 1 115 ? 11.099 -6.035 -23.456 1.00 98.44 115 LEU A C 1
ATOM 846 O O . LEU A 1 115 ? 10.681 -5.289 -22.571 1.00 98.44 115 LEU A O 1
ATOM 850 N N . ASP A 1 116 ? 10.479 -7.171 -23.781 1.00 98.31 116 ASP A N 1
ATOM 851 C CA . ASP A 1 116 ? 9.303 -7.670 -23.064 1.00 98.31 116 ASP A CA 1
ATOM 852 C C . ASP A 1 116 ? 9.634 -7.952 -21.587 1.00 98.31 116 ASP A C 1
ATOM 854 O O . ASP A 1 116 ? 8.824 -7.658 -20.708 1.00 98.31 116 ASP A O 1
ATOM 858 N N . GLU A 1 117 ? 10.840 -8.448 -21.291 1.00 98.50 117 GLU A N 1
ATOM 859 C CA . GLU A 1 117 ? 11.309 -8.648 -19.919 1.00 98.50 117 GLU A CA 1
ATOM 860 C C . GLU A 1 117 ? 11.506 -7.319 -19.174 1.00 98.50 117 GLU A C 1
ATOM 862 O O . GLU A 1 117 ? 11.023 -7.190 -18.051 1.00 98.50 117 GLU A O 1
ATOM 867 N N . ILE A 1 118 ? 12.120 -6.300 -19.791 1.00 98.56 118 ILE A N 1
ATOM 868 C CA . ILE A 1 118 ? 12.216 -4.948 -19.204 1.00 98.56 118 ILE A CA 1
ATOM 869 C C . ILE A 1 118 ? 10.820 -4.422 -18.856 1.00 98.56 118 ILE A C 1
ATOM 871 O O . ILE A 1 118 ? 10.584 -3.969 -17.734 1.00 98.56 118 ILE A O 1
ATOM 875 N N . VAL A 1 119 ? 9.876 -4.523 -19.798 1.00 98.19 119 VAL A N 1
ATOM 876 C CA . VAL A 1 119 ? 8.487 -4.095 -19.588 1.00 98.19 119 VAL A CA 1
ATOM 877 C C . VAL A 1 119 ? 7.853 -4.853 -18.422 1.00 98.19 119 VAL A C 1
ATOM 879 O O . VAL A 1 119 ? 7.200 -4.227 -17.587 1.00 98.19 119 VAL A O 1
ATOM 882 N N . ALA A 1 120 ? 8.042 -6.171 -18.342 1.00 98.19 120 ALA A N 1
ATOM 883 C CA . ALA A 1 120 ? 7.479 -6.994 -17.276 1.00 98.19 120 ALA A CA 1
ATOM 884 C C . ALA A 1 120 ? 8.042 -6.623 -15.896 1.00 98.19 120 ALA A C 1
ATOM 886 O O . ALA A 1 120 ? 7.270 -6.462 -14.952 1.00 98.19 120 ALA A O 1
ATOM 887 N N . ARG A 1 121 ? 9.360 -6.421 -15.785 1.00 98.56 121 ARG A N 1
ATOM 888 C CA . ARG A 1 121 ? 10.030 -6.037 -14.530 1.00 98.56 121 ARG A CA 1
ATOM 889 C C . ARG A 1 121 ? 9.580 -4.666 -14.037 1.00 98.56 121 ARG A C 1
ATOM 891 O O . ARG A 1 121 ? 9.176 -4.529 -12.885 1.00 98.56 121 ARG A O 1
ATOM 898 N N . CYS A 1 122 ? 9.560 -3.667 -14.920 1.00 98.31 122 CYS A N 1
ATOM 899 C CA . CYS A 1 122 ? 9.046 -2.336 -14.592 1.00 98.31 122 CYS A CA 1
ATOM 900 C C . CYS A 1 122 ? 7.557 -2.370 -14.217 1.00 98.31 122 CYS A C 1
ATOM 902 O O . CYS A 1 122 ? 7.135 -1.699 -13.276 1.00 98.31 122 CYS A O 1
ATOM 904 N N . ALA A 1 123 ? 6.738 -3.151 -14.928 1.00 96.94 123 ALA A N 1
ATOM 905 C CA . ALA A 1 123 ? 5.320 -3.289 -14.603 1.00 96.94 123 ALA A CA 1
ATOM 906 C C . ALA A 1 123 ? 5.108 -3.934 -13.226 1.00 96.94 123 ALA A C 1
ATOM 908 O O . ALA A 1 123 ? 4.252 -3.482 -12.469 1.00 96.94 123 ALA A O 1
ATOM 909 N N . GLU A 1 124 ? 5.897 -4.953 -12.887 1.00 97.12 124 GLU A N 1
ATOM 910 C CA . GLU A 1 124 ? 5.819 -5.638 -11.599 1.00 97.12 124 GLU A CA 1
ATOM 911 C C . GLU A 1 124 ? 6.281 -4.749 -10.438 1.00 97.12 124 GLU A C 1
ATOM 913 O O . GLU A 1 124 ? 5.596 -4.674 -9.416 1.00 97.12 124 GLU A O 1
ATOM 918 N N . ALA A 1 125 ? 7.386 -4.019 -10.620 1.00 96.88 125 ALA A N 1
ATOM 919 C CA . ALA A 1 125 ? 7.860 -3.022 -9.664 1.00 96.88 125 ALA A CA 1
ATOM 920 C C . ALA A 1 125 ? 6.768 -1.985 -9.354 1.00 96.88 125 ALA A C 1
ATOM 922 O O . ALA A 1 125 ? 6.389 -1.813 -8.196 1.00 96.88 125 ALA A O 1
ATOM 923 N N . ASN A 1 126 ? 6.197 -1.363 -10.392 1.00 95.12 126 ASN A N 1
ATOM 924 C CA . ASN A 1 126 ? 5.135 -0.368 -10.231 1.00 95.12 126 ASN A CA 1
ATOM 925 C C . ASN A 1 126 ? 3.872 -0.963 -9.599 1.00 95.12 126 ASN A C 1
ATOM 927 O O . ASN A 1 126 ? 3.298 -0.360 -8.702 1.00 95.12 126 ASN A O 1
ATOM 931 N N . ARG A 1 127 ? 3.458 -2.172 -10.004 1.00 94.06 127 ARG A N 1
ATOM 932 C CA . ARG A 1 127 ? 2.289 -2.847 -9.420 1.00 94.06 127 ARG A CA 1
ATOM 933 C C . ARG A 1 127 ? 2.443 -3.043 -7.914 1.00 94.06 127 ARG A C 1
ATOM 935 O O . ARG A 1 127 ? 1.472 -2.881 -7.179 1.00 94.06 127 ARG A O 1
ATOM 942 N N . ARG A 1 128 ? 3.640 -3.423 -7.459 1.00 93.56 128 ARG A N 1
ATOM 943 C CA . ARG A 1 128 ? 3.897 -3.650 -6.037 1.00 93.56 128 ARG A CA 1
ATOM 944 C C . ARG A 1 128 ? 3.945 -2.344 -5.248 1.00 93.56 128 ARG A C 1
ATOM 946 O O . ARG A 1 128 ? 3.382 -2.300 -4.162 1.00 93.56 128 ARG A O 1
ATOM 953 N N . LEU A 1 129 ? 4.547 -1.291 -5.803 1.00 92.38 129 LEU A N 1
ATOM 954 C CA . LEU A 1 129 ? 4.490 0.050 -5.208 1.00 92.38 129 LEU A CA 1
ATOM 955 C C . LEU A 1 129 ? 3.038 0.547 -5.098 1.00 92.38 129 LEU A C 1
ATOM 957 O O . LEU A 1 129 ? 2.631 1.016 -4.038 1.00 92.38 129 LEU A O 1
ATOM 961 N N . ASP A 1 130 ? 2.236 0.357 -6.149 1.00 89.19 130 ASP A N 1
ATOM 962 C CA . ASP A 1 130 ? 0.825 0.758 -6.186 1.00 89.19 130 ASP A CA 1
ATOM 963 C C . ASP A 1 130 ? -0.048 0.021 -5.162 1.00 89.19 130 ASP A C 1
ATOM 965 O O . ASP A 1 130 ? -0.986 0.605 -4.614 1.00 89.19 130 ASP A O 1
ATOM 969 N N . ALA A 1 131 ? 0.248 -1.252 -4.893 1.00 86.75 131 ALA A N 1
ATOM 970 C CA . ALA A 1 131 ? -0.482 -2.036 -3.902 1.00 86.75 131 ALA A CA 1
ATOM 971 C C . ALA A 1 131 ? -0.305 -1.477 -2.482 1.00 86.75 131 ALA A C 1
ATOM 973 O O . ALA A 1 131 ? -1.277 -1.394 -1.736 1.00 86.75 131 ALA A O 1
ATOM 974 N N . GLU A 1 132 ? 0.908 -1.050 -2.135 1.00 85.56 132 GLU A N 1
ATOM 975 C CA . GLU A 1 132 ? 1.224 -0.522 -0.805 1.00 85.56 132 GLU A CA 1
ATOM 976 C C . GLU A 1 132 ? 0.863 0.967 -0.656 1.00 85.56 132 GLU A C 1
ATOM 978 O O . GLU A 1 132 ? 0.513 1.423 0.432 1.00 85.56 132 GLU A O 1
ATOM 983 N N . ALA A 1 133 ? 0.873 1.743 -1.747 1.00 78.88 133 ALA A N 1
ATOM 984 C CA . ALA A 1 133 ? 0.461 3.150 -1.724 1.00 78.88 133 ALA A CA 1
ATOM 985 C C . ALA A 1 133 ? -1.006 3.329 -1.284 1.00 78.88 133 ALA A C 1
ATOM 987 O O . ALA A 1 133 ? -1.345 4.301 -0.605 1.00 78.88 133 ALA A O 1
ATOM 988 N N . ALA A 1 134 ? -1.875 2.365 -1.609 1.00 74.00 134 ALA A N 1
ATOM 989 C CA . ALA A 1 134 ? -3.264 2.367 -1.154 1.00 74.00 134 ALA A CA 1
ATOM 990 C C . ALA A 1 134 ? -3.386 2.300 0.380 1.00 74.00 134 ALA A C 1
ATOM 992 O O . ALA A 1 134 ? -4.328 2.853 0.951 1.00 74.00 134 ALA A O 1
ATOM 993 N N . ASP A 1 135 ? -2.440 1.657 1.062 1.00 73.94 135 ASP A N 1
ATOM 994 C CA . ASP A 1 135 ? -2.444 1.529 2.521 1.00 73.94 135 ASP A CA 1
ATOM 995 C C . ASP A 1 135 ? -2.015 2.840 3.184 1.00 73.94 135 ASP A C 1
ATOM 997 O O . ASP A 1 135 ? -2.604 3.256 4.183 1.00 73.94 135 ASP A O 1
ATOM 1001 N N . PHE A 1 136 ? -1.096 3.566 2.551 1.00 73.06 136 PHE A N 1
ATOM 1002 C CA . PHE A 1 136 ? -0.727 4.926 2.934 1.00 73.06 136 PHE A CA 1
ATOM 1003 C C . PHE A 1 136 ? -1.860 5.935 2.792 1.00 73.06 136 PHE A C 1
ATOM 1005 O O . PHE A 1 136 ? -2.071 6.759 3.686 1.00 73.06 136 PHE A O 1
ATOM 1012 N N . ASP A 1 137 ? -2.609 5.861 1.692 1.00 73.56 137 ASP A N 1
ATOM 1013 C CA . ASP A 1 137 ? -3.798 6.692 1.504 1.00 73.56 137 ASP A CA 1
ATOM 1014 C C . ASP A 1 137 ? -4.820 6.439 2.624 1.00 73.56 137 ASP A C 1
ATOM 1016 O O . ASP A 1 137 ? -5.380 7.391 3.170 1.00 73.56 137 ASP A O 1
ATOM 1020 N N . ARG A 1 138 ? -4.989 5.177 3.049 1.00 72.12 138 ARG A N 1
ATOM 1021 C CA . ARG A 1 138 ? -5.857 4.820 4.184 1.00 72.12 138 ARG A CA 1
ATOM 1022 C C . ARG A 1 138 ? -5.365 5.394 5.513 1.00 72.12 138 ARG A C 1
ATOM 1024 O O . ARG A 1 138 ? -6.183 5.923 6.263 1.00 72.12 138 ARG A O 1
ATOM 1031 N N . LEU A 1 139 ? -4.064 5.325 5.806 1.00 71.75 139 LEU A N 1
ATOM 1032 C CA . LEU A 1 139 ? -3.494 5.908 7.031 1.00 71.75 139 LEU A CA 1
ATOM 1033 C C . LEU A 1 139 ? -3.680 7.432 7.073 1.00 71.75 139 LEU A C 1
ATOM 1035 O O . LEU A 1 139 ? -4.080 7.981 8.097 1.00 71.75 139 LEU A O 1
ATOM 1039 N N . ARG A 1 140 ? -3.486 8.114 5.940 1.00 72.38 140 ARG A N 1
ATOM 1040 C CA . ARG A 1 140 ? -3.729 9.562 5.825 1.00 72.38 140 ARG A CA 1
ATOM 1041 C C . ARG A 1 140 ? -5.198 9.930 5.953 1.00 72.38 140 ARG A C 1
ATOM 1043 O O . ARG A 1 140 ? -5.527 10.957 6.542 1.00 72.38 140 ARG A O 1
ATOM 1050 N N . ASP A 1 141 ? -6.089 9.131 5.381 1.00 76.31 141 ASP A N 1
ATOM 1051 C CA . ASP A 1 141 ? -7.521 9.353 5.540 1.00 76.31 141 ASP A CA 1
ATOM 1052 C C . ASP A 1 141 ? -7.955 9.156 6.994 1.00 76.31 141 ASP A C 1
ATOM 1054 O O . ASP A 1 141 ? -8.808 9.909 7.465 1.00 76.31 141 ASP A O 1
ATOM 1058 N N . LEU A 1 142 ? -7.351 8.212 7.722 1.00 70.44 142 LEU A N 1
ATOM 1059 C CA . LEU A 1 142 ? -7.598 8.048 9.151 1.00 70.44 142 LEU A CA 1
ATOM 1060 C C . LEU A 1 142 ? -7.106 9.263 9.944 1.00 70.44 142 LEU A C 1
ATOM 1062 O O . LEU A 1 142 ? -7.880 9.802 10.722 1.00 70.44 142 LEU A O 1
ATOM 1066 N N . GLU A 1 143 ? -5.896 9.761 9.684 1.00 73.44 143 GLU A N 1
ATOM 1067 C CA . GLU A 1 143 ? -5.357 10.965 10.335 1.00 73.44 143 GLU A CA 1
ATOM 1068 C C . GLU A 1 143 ? -6.253 12.198 10.101 1.00 73.44 143 GLU A C 1
ATOM 1070 O O . GLU A 1 143 ? -6.610 12.918 11.037 1.00 73.44 143 GLU A O 1
ATOM 1075 N N . ARG A 1 144 ? -6.672 12.437 8.849 1.00 80.56 144 ARG A N 1
ATOM 1076 C CA . ARG A 1 144 ? -7.544 13.577 8.502 1.00 80.56 144 ARG A CA 1
ATOM 1077 C C . ARG A 1 144 ? -8.916 13.485 9.153 1.00 80.56 144 ARG A C 1
ATOM 1079 O O . ARG A 1 144 ? -9.519 14.516 9.445 1.00 80.56 144 ARG A O 1
ATOM 1086 N N . ASN A 1 145 ? -9.417 12.265 9.321 1.00 83.50 145 ASN A N 1
ATOM 1087 C CA . ASN A 1 145 ? -10.749 12.002 9.844 1.00 83.50 145 ASN A CA 1
ATOM 1088 C C . ASN A 1 145 ? -10.721 11.475 11.284 1.00 83.50 145 ASN A C 1
ATOM 1090 O O . ASN A 1 145 ? -11.746 10.977 11.749 1.00 83.50 145 ASN A O 1
ATOM 1094 N N . ALA A 1 146 ? -9.589 11.572 11.992 1.00 86.38 146 ALA A N 1
ATOM 1095 C CA . ALA A 1 146 ? -9.416 10.985 13.319 1.00 86.38 146 ALA A CA 1
ATOM 1096 C C . ALA A 1 146 ? -10.508 11.442 14.306 1.00 86.38 146 ALA A C 1
ATOM 1098 O O . ALA A 1 146 ? -11.116 10.579 14.942 1.00 86.38 146 ALA A O 1
ATOM 1099 N N . PRO A 1 147 ? -10.899 12.737 14.368 1.00 87.56 147 PRO A N 1
ATOM 1100 C CA . PRO A 1 147 ? -12.009 13.165 15.222 1.00 87.56 147 PRO A CA 1
ATOM 1101 C C . PRO A 1 147 ? -13.352 12.502 14.873 1.00 87.56 147 PRO A C 1
ATOM 1103 O O . PRO A 1 147 ? -14.122 12.132 15.761 1.00 87.56 147 PRO A O 1
ATOM 1106 N N . GLN A 1 148 ? -13.659 12.351 13.582 1.00 88.81 148 GLN A N 1
ATOM 1107 C CA . GLN A 1 148 ? -14.906 11.756 13.099 1.00 88.81 148 GLN A CA 1
ATOM 1108 C C . GLN A 1 148 ? -14.920 10.237 13.310 1.00 88.81 148 GLN A C 1
ATOM 1110 O O . GLN A 1 148 ? -15.940 9.687 13.729 1.00 88.81 148 GLN A O 1
ATOM 1115 N N . ALA A 1 149 ? -13.796 9.567 13.044 1.00 87.56 149 ALA A N 1
ATOM 1116 C CA . ALA A 1 149 ? -13.612 8.143 13.289 1.00 87.56 149 ALA A CA 1
ATOM 1117 C C . ALA A 1 149 ? -13.748 7.835 14.785 1.00 87.56 149 ALA A C 1
ATOM 1119 O O . ALA A 1 149 ? -14.519 6.950 15.160 1.00 87.56 149 ALA A O 1
ATOM 1120 N N . LEU A 1 150 ? -13.102 8.634 15.640 1.00 91.94 150 LEU A N 1
ATOM 1121 C CA . LEU A 1 150 ? -13.202 8.518 17.090 1.00 91.94 150 LEU A CA 1
ATOM 1122 C C . LEU A 1 150 ? -14.653 8.662 17.568 1.00 91.94 150 LEU A C 1
ATOM 1124 O O . LEU A 1 150 ? -15.161 7.790 18.271 1.00 91.94 150 LEU A O 1
ATOM 1128 N N . ALA A 1 151 ? -15.363 9.697 17.107 1.00 92.38 151 ALA A N 1
ATOM 1129 C CA . ALA A 1 151 ? -16.770 9.904 17.452 1.00 92.38 151 ALA A CA 1
ATOM 1130 C C . ALA A 1 151 ? -17.675 8.731 17.015 1.00 92.38 151 ALA A C 1
ATOM 1132 O O . ALA A 1 151 ? -18.627 8.372 17.719 1.00 92.38 151 ALA A O 1
ATOM 1133 N N . ALA A 1 152 ? -17.391 8.110 15.865 1.00 93.00 152 ALA A N 1
ATOM 1134 C CA . ALA A 1 152 ? -18.134 6.949 15.380 1.00 93.00 152 ALA A CA 1
ATOM 1135 C C . ALA A 1 152 ? -17.906 5.704 16.256 1.00 93.00 152 ALA A C 1
ATOM 1137 O O . ALA A 1 152 ? -18.870 5.004 16.589 1.00 93.00 152 ALA A O 1
ATOM 1138 N N . VAL A 1 153 ? -16.661 5.446 16.673 1.00 94.06 153 VAL A N 1
ATOM 1139 C CA . VAL A 1 153 ? -16.332 4.322 17.565 1.00 94.06 153 VAL A CA 1
ATOM 1140 C C . VAL A 1 153 ? -16.907 4.551 18.967 1.00 94.06 153 VAL A C 1
ATOM 1142 O O . VAL A 1 153 ? -17.524 3.641 19.520 1.00 94.06 153 VAL A O 1
ATOM 1145 N N . GLU A 1 154 ? -16.823 5.772 19.508 1.00 95.12 154 GLU A N 1
ATOM 1146 C CA . GLU A 1 154 ? -17.469 6.154 20.775 1.00 95.12 154 GLU A CA 1
ATOM 1147 C C . GLU A 1 154 ? -18.987 5.889 20.745 1.00 95.12 154 GLU A C 1
ATOM 1149 O O . GLU A 1 154 ? -19.569 5.397 21.717 1.00 95.12 154 GLU A O 1
ATOM 1154 N N . ALA A 1 155 ? -19.656 6.193 19.627 1.00 96.06 155 ALA A N 1
ATOM 1155 C CA . ALA A 1 155 ? -21.077 5.896 19.455 1.00 96.06 155 ALA A CA 1
ATOM 1156 C C . ALA A 1 155 ? -21.364 4.385 19.435 1.00 96.06 155 ALA A C 1
ATOM 1158 O O . ALA A 1 155 ? -22.318 3.940 20.077 1.00 96.06 155 ALA A O 1
ATOM 1159 N N . HIS A 1 156 ? -20.528 3.594 18.757 1.00 96.31 156 HIS A N 1
ATOM 1160 C CA . HIS A 1 156 ? -20.645 2.134 18.732 1.00 96.31 156 HIS A CA 1
ATOM 1161 C C . HIS A 1 156 ? -20.430 1.499 20.109 1.00 96.31 156 HIS A C 1
ATOM 1163 O O . HIS A 1 156 ? -21.196 0.621 20.503 1.00 96.31 156 HIS A O 1
ATOM 1169 N N . VAL A 1 157 ? -19.433 1.955 20.873 1.00 97.19 157 VAL A N 1
ATOM 1170 C CA . VAL A 1 157 ? -19.186 1.461 22.238 1.00 97.19 157 VAL A CA 1
ATOM 1171 C C . VAL A 1 157 ? -20.379 1.759 23.148 1.00 97.19 157 VAL A C 1
ATOM 1173 O O . VAL A 1 157 ? -20.796 0.883 23.911 1.00 97.19 157 VAL A O 1
ATOM 1176 N N . ARG A 1 158 ? -20.996 2.944 23.030 1.00 96.56 158 ARG A N 1
ATOM 1177 C CA . ARG A 1 158 ? -22.230 3.269 23.769 1.00 96.56 158 ARG A CA 1
ATOM 1178 C C . ARG A 1 158 ? -23.391 2.336 23.412 1.00 96.56 158 ARG A C 1
ATOM 1180 O O . ARG A 1 158 ? -24.044 1.829 24.324 1.00 96.56 158 ARG A O 1
ATOM 1187 N N . ASP A 1 159 ? -23.627 2.071 22.126 1.00 97.62 159 ASP A N 1
ATOM 1188 C CA . ASP A 1 159 ? -24.665 1.123 21.683 1.00 97.62 159 ASP A CA 1
ATOM 1189 C C . ASP A 1 159 ? -24.415 -0.294 22.228 1.00 97.62 159 ASP A C 1
ATOM 1191 O O . ASP A 1 159 ? -25.282 -0.898 22.870 1.00 97.62 159 ASP A O 1
ATOM 1195 N N . LEU A 1 160 ? -23.194 -0.806 22.054 1.00 97.75 160 LEU A N 1
ATOM 1196 C CA . LEU A 1 160 ? -22.809 -2.142 22.509 1.00 97.75 160 LEU A CA 1
ATOM 1197 C C . LEU A 1 160 ? -22.876 -2.288 24.032 1.00 97.75 160 LEU A C 1
ATOM 1199 O O . LEU A 1 160 ? -23.236 -3.360 24.522 1.00 97.75 160 LEU A O 1
ATOM 1203 N N . THR A 1 161 ? -22.603 -1.224 24.786 1.00 96.94 161 THR A N 1
ATOM 1204 C CA . THR A 1 161 ? -22.773 -1.204 26.247 1.00 96.94 161 THR A CA 1
ATOM 1205 C C . THR A 1 161 ? -24.240 -1.401 26.636 1.00 96.94 161 THR A C 1
ATOM 1207 O O . THR A 1 161 ? -24.554 -2.234 27.496 1.00 96.94 161 THR A O 1
ATOM 1210 N N . GLY A 1 162 ? -25.164 -0.713 25.957 1.00 96.44 162 GLY A N 1
ATOM 1211 C CA . GLY A 1 162 ? -26.604 -0.894 26.167 1.00 96.44 162 GLY A CA 1
ATOM 1212 C C . GLY A 1 162 ? -27.077 -2.309 25.816 1.00 96.44 162 GLY A C 1
ATOM 1213 O O . GLY A 1 162 ? -27.818 -2.944 26.577 1.00 96.44 162 GLY A O 1
ATOM 1214 N N . ARG A 1 163 ? -26.586 -2.856 24.699 1.00 97.12 163 ARG A N 1
ATOM 1215 C CA . ARG A 1 163 ? -26.886 -4.232 24.270 1.00 97.12 163 ARG A CA 1
ATOM 1216 C C . ARG A 1 163 ? -26.331 -5.279 25.232 1.00 97.12 163 ARG A C 1
ATOM 1218 O O . ARG A 1 163 ? -27.035 -6.236 25.543 1.00 97.12 163 ARG A O 1
ATOM 1225 N N . THR A 1 164 ? -25.116 -5.086 25.742 1.00 97.19 164 THR A N 1
ATOM 1226 C CA . THR A 1 164 ? -24.476 -5.991 26.712 1.00 97.19 164 THR A CA 1
ATOM 1227 C C . THR A 1 164 ? -25.239 -6.006 28.033 1.00 97.19 164 THR A C 1
ATOM 1229 O O . THR A 1 164 ? -25.523 -7.077 28.565 1.00 97.19 164 THR A O 1
ATOM 1232 N N . THR A 1 165 ? -25.678 -4.836 28.506 1.00 96.62 165 THR A N 1
ATOM 1233 C CA . THR A 1 165 ? -26.547 -4.719 29.690 1.00 96.62 165 THR A CA 1
ATOM 1234 C C . THR A 1 165 ? -27.857 -5.490 29.495 1.00 96.62 165 THR A C 1
ATOM 1236 O O . THR A 1 165 ? -28.264 -6.274 30.353 1.00 96.62 165 THR A O 1
ATOM 1239 N N . THR A 1 166 ? -28.493 -5.329 28.331 1.00 96.81 166 THR A N 1
ATOM 1240 C CA . THR A 1 166 ? -29.737 -6.039 27.981 1.00 96.81 166 THR A CA 1
ATOM 1241 C C . THR A 1 166 ? -29.530 -7.556 27.899 1.00 96.81 166 THR A C 1
ATOM 1243 O O . THR A 1 166 ? -30.358 -8.331 28.386 1.00 96.81 166 THR A O 1
ATOM 1246 N N . ALA A 1 167 ? -28.413 -7.999 27.317 1.00 95.69 167 ALA A N 1
ATOM 1247 C CA . ALA A 1 167 ? -28.050 -9.410 27.231 1.00 95.69 167 ALA A CA 1
ATOM 1248 C C . ALA A 1 167 ? -27.815 -10.019 28.622 1.00 95.69 167 ALA A C 1
ATOM 1250 O O . ALA A 1 167 ? -28.339 -11.095 28.902 1.00 95.69 167 ALA A O 1
ATOM 1251 N N . GLY A 1 168 ? -27.113 -9.309 29.511 1.00 94.94 168 GLY A N 1
ATOM 1252 C CA . GLY A 1 168 ? -26.923 -9.717 30.904 1.00 94.94 168 GLY A CA 1
ATOM 1253 C C . GLY A 1 168 ? -28.253 -9.913 31.634 1.00 94.94 168 GLY A C 1
ATOM 1254 O O . GLY A 1 168 ? -28.503 -10.987 32.177 1.00 94.94 168 GLY A O 1
ATOM 1255 N N . ALA A 1 169 ? -29.159 -8.933 31.551 1.00 95.06 169 ALA A N 1
ATOM 1256 C CA . ALA A 1 169 ? -30.495 -9.042 32.144 1.00 95.06 169 ALA A CA 1
ATOM 1257 C C . ALA A 1 169 ? -31.300 -10.230 31.581 1.00 95.06 169 ALA A C 1
ATOM 1259 O O . ALA A 1 169 ? -31.995 -10.929 32.322 1.00 95.06 169 ALA A O 1
ATOM 1260 N N . THR A 1 170 ? -31.179 -10.492 30.276 1.00 94.19 170 THR A N 1
ATOM 1261 C CA . THR A 1 170 ? -31.829 -11.635 29.617 1.00 94.19 170 THR A CA 1
ATOM 1262 C C . THR A 1 170 ? -31.280 -12.964 30.136 1.00 94.19 170 THR A C 1
ATOM 1264 O O . THR A 1 170 ? -32.058 -13.861 30.460 1.00 94.19 170 THR A O 1
ATOM 1267 N N . LEU A 1 171 ? -29.956 -13.088 30.268 1.00 93.12 171 LEU A N 1
ATOM 1268 C CA . LEU A 1 171 ? -29.308 -14.283 30.813 1.00 93.12 171 LEU A CA 1
ATOM 1269 C C . LEU A 1 171 ? -29.717 -14.535 32.271 1.00 93.12 171 LEU A C 1
ATOM 1271 O O . LEU A 1 171 ? -30.068 -15.664 32.609 1.00 93.12 171 LEU A O 1
ATOM 1275 N N . THR A 1 172 ? -29.779 -13.494 33.109 1.00 92.62 172 THR A N 1
ATOM 1276 C CA . THR A 1 172 ? -30.278 -13.606 34.491 1.00 92.62 172 THR A CA 1
ATOM 1277 C C . THR A 1 172 ? -31.727 -14.096 34.536 1.00 92.62 172 THR A C 1
ATOM 1279 O O . THR A 1 172 ? -32.064 -14.979 35.324 1.00 92.62 172 THR A O 1
ATOM 1282 N N . ALA A 1 173 ? -32.595 -13.567 33.670 1.00 92.62 173 ALA A N 1
ATOM 1283 C CA . ALA A 1 173 ? -33.990 -13.995 33.608 1.00 92.62 173 ALA A CA 1
ATOM 1284 C C . ALA A 1 173 ? -34.141 -15.459 33.154 1.00 92.62 173 ALA A C 1
ATOM 1286 O O . ALA A 1 173 ? -35.023 -16.163 33.649 1.00 92.62 173 ALA A O 1
ATOM 1287 N N . LEU A 1 174 ? -33.294 -15.926 32.229 1.00 91.62 174 LEU A N 1
ATOM 1288 C CA . LEU A 1 174 ? -33.275 -17.321 31.781 1.00 91.62 174 LEU A CA 1
ATOM 1289 C C . LEU A 1 174 ? -32.795 -18.267 32.885 1.00 91.62 174 LEU A C 1
ATOM 1291 O O . LEU A 1 174 ? -33.428 -19.302 33.091 1.00 91.62 174 LEU A O 1
ATOM 1295 N N . ALA A 1 175 ? -31.755 -17.889 33.633 1.00 89.62 175 ALA A N 1
ATOM 1296 C CA . ALA A 1 175 ? -31.250 -18.669 34.766 1.00 89.62 175 ALA A CA 1
ATOM 1297 C C . ALA A 1 175 ? -32.306 -18.857 35.873 1.00 89.62 175 ALA A C 1
ATOM 1299 O O . ALA A 1 175 ? -32.346 -19.888 36.530 1.00 89.62 175 ALA A O 1
ATOM 1300 N N . GLY A 1 176 ? -33.222 -17.897 36.046 1.00 92.25 176 GLY A N 1
ATOM 1301 C CA . GLY A 1 176 ? -34.341 -18.035 36.985 1.00 92.25 176 GLY A CA 1
ATOM 1302 C C . GLY A 1 176 ? -35.487 -18.942 36.509 1.00 92.25 176 GLY A C 1
ATOM 1303 O O . GLY A 1 176 ? -36.369 -19.263 37.303 1.00 92.25 176 GLY A O 1
ATOM 1304 N N . ARG A 1 177 ? -35.530 -19.320 35.222 1.00 94.19 177 ARG A N 1
ATOM 1305 C CA . ARG A 1 177 ? -36.650 -20.067 34.606 1.00 94.19 177 ARG A CA 1
ATOM 1306 C C . ARG A 1 177 ? -36.274 -21.461 34.119 1.00 94.19 177 ARG A C 1
ATOM 1308 O O . ARG A 1 177 ? -37.151 -22.315 34.009 1.00 94.19 177 ARG A O 1
ATOM 1315 N N . TYR A 1 178 ? -35.007 -21.675 33.791 1.00 93.56 178 TYR A N 1
ATOM 1316 C CA . TYR A 1 178 ? -34.501 -22.906 33.197 1.00 93.56 178 TYR A CA 1
ATOM 1317 C C . TYR A 1 178 ? -33.351 -23.472 34.026 1.00 93.56 178 TYR A C 1
ATOM 1319 O O . TYR A 1 178 ? -32.750 -22.768 34.829 1.00 93.56 178 TYR A O 1
ATOM 1327 N N . ALA A 1 179 ? -33.037 -24.753 33.818 1.00 93.19 179 ALA A N 1
ATOM 1328 C CA . ALA A 1 179 ? -31.858 -25.365 34.419 1.00 93.19 179 ALA A CA 1
ATOM 1329 C C . ALA A 1 179 ? -30.570 -24.698 33.904 1.00 93.19 179 ALA A C 1
ATOM 1331 O O . ALA A 1 179 ? -30.488 -24.353 32.723 1.00 93.19 179 ALA A O 1
ATOM 1332 N N . ASP A 1 180 ? -29.546 -24.604 34.754 1.00 86.25 180 ASP A N 1
ATOM 1333 C CA . ASP A 1 180 ? -28.265 -23.949 34.438 1.00 86.25 180 ASP A CA 1
ATOM 1334 C C . ASP A 1 180 ? -27.616 -24.471 33.146 1.00 86.25 180 ASP A C 1
ATOM 1336 O O . ASP A 1 180 ? -27.032 -23.711 32.370 1.00 86.25 180 ASP A O 1
ATOM 1340 N N . SER A 1 181 ? -27.778 -25.766 32.858 1.00 91.75 181 SER A N 1
ATOM 1341 C CA . SER A 1 181 ? -27.259 -26.406 31.644 1.00 91.75 181 SER A CA 1
ATOM 1342 C C . SER A 1 181 ? -27.807 -25.806 30.344 1.00 91.75 181 SER A C 1
ATOM 1344 O O . SER A 1 181 ? -27.138 -25.896 29.316 1.00 91.75 181 SER A O 1
ATOM 1346 N N . ALA A 1 182 ? -28.980 -25.164 30.371 1.00 90.00 182 ALA A N 1
ATOM 1347 C CA . ALA A 1 182 ? -29.588 -24.540 29.198 1.00 90.00 182 ALA A CA 1
ATOM 1348 C C . ALA A 1 182 ? -28.863 -23.255 28.757 1.00 90.00 182 ALA A C 1
ATOM 1350 O O . ALA A 1 182 ? -28.871 -22.931 27.571 1.00 90.00 182 ALA A O 1
ATOM 1351 N N . ALA A 1 183 ? -28.231 -22.534 29.690 1.00 88.44 183 ALA A N 1
ATOM 1352 C CA . ALA A 1 183 ? -27.520 -21.280 29.419 1.00 88.44 183 ALA A CA 1
ATOM 1353 C C . ALA A 1 183 ? -25.996 -21.386 29.612 1.00 88.44 183 ALA A C 1
ATOM 1355 O O . ALA A 1 183 ? -25.274 -20.455 29.252 1.00 88.44 183 ALA A O 1
ATOM 1356 N N . ALA A 1 184 ? -25.494 -22.516 30.126 1.00 89.44 184 ALA A N 1
ATOM 1357 C CA . ALA A 1 184 ? -24.079 -22.735 30.4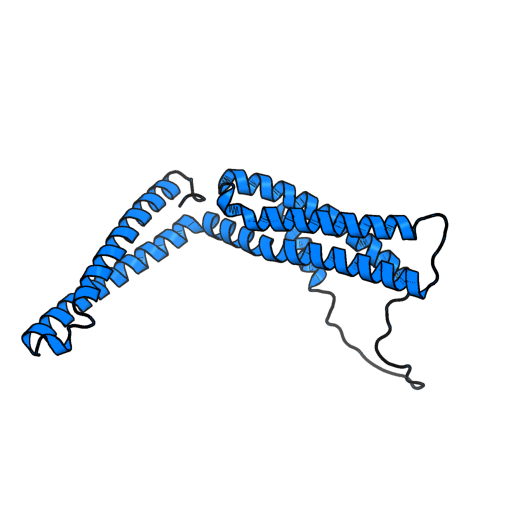27 1.00 89.44 184 ALA A CA 1
ATOM 1358 C C . ALA A 1 184 ? -23.096 -22.320 29.306 1.00 89.44 184 ALA A C 1
ATOM 1360 O O . ALA A 1 184 ? -22.105 -21.668 29.633 1.00 89.44 184 ALA A O 1
ATOM 1361 N N . PRO A 1 185 ? -23.347 -22.584 28.002 1.00 93.31 185 PRO A N 1
ATOM 1362 C CA . PRO A 1 185 ? -22.412 -22.196 26.939 1.00 93.31 185 PRO A CA 1
ATOM 1363 C C . PRO A 1 185 ? -22.230 -20.683 26.755 1.00 93.31 185 PRO A C 1
ATOM 1365 O O . PRO A 1 185 ? -21.267 -20.259 26.124 1.00 93.31 185 PRO A O 1
ATOM 1368 N N . VAL A 1 186 ? -23.169 -19.870 27.249 1.00 93.12 186 VAL A N 1
ATOM 1369 C CA . VAL A 1 186 ? -23.192 -18.412 27.038 1.00 93.12 186 VAL A CA 1
ATOM 1370 C C . VAL A 1 186 ? -23.219 -17.613 28.340 1.00 93.12 186 VAL A C 1
ATOM 1372 O O . VAL A 1 186 ? -23.288 -16.386 28.299 1.00 93.12 186 VAL A O 1
ATOM 1375 N N . ALA A 1 187 ? -23.148 -18.286 29.490 1.00 89.31 187 ALA A N 1
ATOM 1376 C CA . ALA A 1 187 ? -23.349 -17.684 30.805 1.00 89.31 187 ALA A CA 1
ATOM 1377 C C . ALA A 1 187 ? -22.369 -16.534 31.105 1.00 89.31 187 ALA A C 1
ATOM 1379 O O . ALA A 1 187 ? -22.766 -15.540 31.706 1.00 89.31 187 ALA A O 1
ATOM 1380 N N . SER A 1 188 ? -21.122 -16.630 30.633 1.00 92.38 188 SER A N 1
ATOM 1381 C CA . SER A 1 188 ? -20.081 -15.611 30.843 1.00 92.38 188 SER A CA 1
ATOM 1382 C C . SER A 1 188 ? -19.938 -14.614 29.689 1.00 92.38 188 SER A C 1
ATOM 1384 O O . SER A 1 188 ? -19.111 -13.707 29.752 1.00 92.38 188 SER A O 1
ATOM 1386 N N . ASN A 1 189 ? -20.729 -14.733 28.617 1.00 94.31 189 ASN A N 1
ATOM 1387 C CA . ASN A 1 189 ? -20.526 -13.907 27.423 1.00 94.31 189 ASN A CA 1
ATOM 1388 C C . ASN A 1 189 ? -20.791 -12.420 27.685 1.00 94.31 189 ASN A C 1
ATOM 1390 O O . ASN A 1 189 ? -20.078 -11.577 27.144 1.00 94.31 189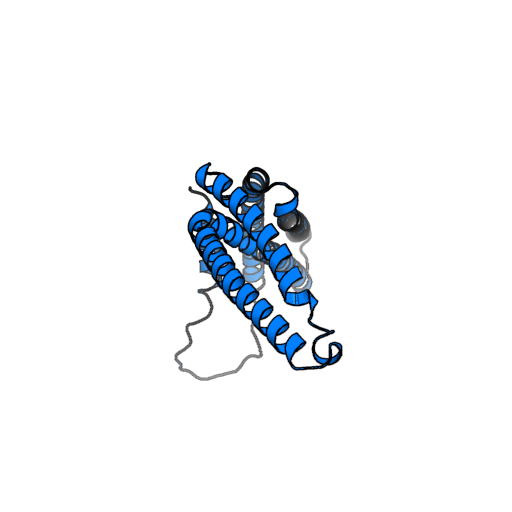 ASN A O 1
ATOM 1394 N N . ALA A 1 190 ? -21.794 -12.092 28.506 1.00 94.44 190 ALA A N 1
ATOM 1395 C CA . ALA A 1 190 ? -22.100 -10.704 28.854 1.00 94.44 190 ALA A CA 1
ATOM 1396 C C . ALA A 1 190 ? -20.992 -10.069 29.710 1.00 94.44 190 ALA A C 1
ATOM 1398 O O . ALA A 1 190 ? -20.635 -8.915 29.487 1.00 94.44 190 ALA A O 1
ATOM 1399 N N . GLU A 1 191 ? -20.409 -10.834 30.634 1.00 93.19 191 GLU A N 1
ATOM 1400 C CA . GLU A 1 191 ? -19.279 -10.399 31.460 1.00 93.19 191 GLU A CA 1
ATOM 1401 C C . GLU A 1 191 ? -18.035 -10.144 30.601 1.00 93.19 191 GLU A C 1
ATOM 1403 O O . GLU A 1 191 ? -17.510 -9.033 30.595 1.00 93.19 191 GLU A O 1
ATOM 1408 N N . GLN A 1 192 ? -17.641 -11.114 29.769 1.00 96.44 192 GLN A N 1
ATOM 1409 C CA . GLN A 1 192 ? -16.506 -10.953 28.855 1.00 96.44 192 GLN A CA 1
ATOM 1410 C C . GLN A 1 192 ? -16.709 -9.801 27.858 1.00 96.44 192 GLN A C 1
ATOM 1412 O O . GLN A 1 192 ? -15.754 -9.138 27.454 1.00 96.44 192 GLN A O 1
ATOM 1417 N N . ALA A 1 193 ? -17.944 -9.569 27.400 1.00 96.25 193 ALA A N 1
ATOM 1418 C CA . ALA A 1 193 ? -18.258 -8.415 26.563 1.00 96.25 193 ALA A CA 1
ATOM 1419 C C . ALA A 1 193 ? -18.070 -7.101 27.337 1.00 96.25 193 ALA A C 1
ATOM 1421 O O . ALA A 1 193 ? -17.499 -6.160 26.790 1.00 96.25 193 ALA A O 1
ATOM 1422 N N . GLY A 1 194 ? -18.478 -7.055 28.609 1.00 96.06 194 GLY A N 1
ATOM 1423 C CA . GLY A 1 194 ? -18.235 -5.925 29.505 1.00 96.06 194 GLY A CA 1
ATOM 1424 C C . GLY A 1 194 ? -16.746 -5.622 29.690 1.00 96.06 194 GLY A C 1
ATOM 1425 O O . GLY A 1 194 ? -16.339 -4.474 29.529 1.00 96.06 194 GLY A O 1
ATOM 1426 N N . GLU A 1 195 ? -15.918 -6.639 29.935 1.00 96.62 195 GLU A N 1
ATOM 1427 C CA . GLU A 1 195 ? -14.459 -6.480 30.050 1.00 96.62 195 GLU A CA 1
ATOM 1428 C C . GLU A 1 195 ? -13.833 -5.911 28.769 1.00 96.62 195 GLU A C 1
ATOM 1430 O O . GLU A 1 195 ? -13.035 -4.972 28.814 1.00 96.62 195 GLU A O 1
ATOM 1435 N N . ARG A 1 196 ? -14.238 -6.428 27.602 1.00 96.69 196 ARG A N 1
ATOM 1436 C CA . ARG A 1 196 ? -13.767 -5.925 26.301 1.00 96.69 196 ARG A CA 1
ATOM 1437 C C . ARG A 1 196 ? -14.215 -4.483 26.044 1.00 96.69 196 ARG A C 1
ATOM 1439 O O . ARG A 1 196 ? -13.447 -3.701 25.490 1.00 96.69 196 ARG A O 1
ATOM 1446 N N . LEU A 1 197 ? -15.432 -4.116 26.452 1.00 97.12 197 LEU A N 1
ATOM 1447 C CA . LEU A 1 197 ? -15.942 -2.746 26.332 1.00 97.12 197 LEU A CA 1
ATOM 1448 C C . LEU A 1 197 ? -15.229 -1.774 27.280 1.00 97.12 197 LEU A C 1
ATOM 1450 O O . LEU A 1 197 ? -14.986 -0.630 26.896 1.00 97.12 197 LEU A O 1
ATOM 1454 N N . LEU A 1 198 ? -14.853 -2.219 28.482 1.00 96.12 198 LEU A N 1
ATOM 1455 C CA . LEU A 1 198 ? -14.027 -1.434 29.403 1.00 96.12 198 LEU A CA 1
ATOM 1456 C C . LEU A 1 198 ? -12.657 -1.142 28.792 1.00 96.12 198 LEU A C 1
ATOM 1458 O O . LEU A 1 198 ? -12.262 0.020 28.734 1.00 96.12 198 LEU A O 1
ATOM 1462 N N . PHE A 1 199 ? -11.985 -2.168 28.263 1.00 95.38 199 PHE A N 1
ATOM 1463 C CA . PHE A 1 199 ? -10.718 -1.991 27.553 1.00 95.38 199 PHE A CA 1
ATOM 1464 C C . PHE A 1 199 ? -10.852 -0.995 26.392 1.00 95.38 199 PHE A C 1
ATOM 1466 O O . PHE A 1 199 ? -10.098 -0.028 26.322 1.00 95.38 199 PHE A O 1
ATOM 1473 N N . ALA A 1 200 ? -11.865 -1.171 25.536 1.00 95.19 200 ALA A N 1
ATOM 1474 C CA . ALA A 1 200 ? -12.119 -0.259 24.423 1.00 95.19 200 ALA A CA 1
ATOM 1475 C C . ALA A 1 200 ? -12.355 1.186 24.896 1.00 95.19 200 ALA A C 1
ATOM 1477 O O . ALA A 1 200 ? -11.856 2.123 24.282 1.00 95.19 200 ALA A O 1
ATOM 1478 N N . THR A 1 201 ? -13.075 1.379 26.003 1.00 94.94 201 THR A N 1
ATOM 1479 C CA . THR A 1 201 ? -13.328 2.710 26.575 1.00 94.94 201 THR A CA 1
ATOM 1480 C C . THR A 1 201 ? -12.040 3.369 27.070 1.00 94.94 201 THR A C 1
ATOM 1482 O O . THR A 1 201 ? -11.839 4.559 26.835 1.00 94.94 201 THR A O 1
ATOM 1485 N N . SER A 1 202 ? -11.147 2.611 27.715 1.00 94.25 202 SER A N 1
ATOM 1486 C CA . SER A 1 202 ? -9.830 3.113 28.123 1.00 94.25 202 SER A CA 1
ATOM 1487 C C . SER A 1 202 ? -8.989 3.536 26.917 1.00 94.25 202 SER A C 1
ATOM 1489 O O . SER A 1 202 ? -8.480 4.654 26.904 1.00 94.25 202 SER A O 1
ATOM 1491 N N . SER A 1 203 ? -8.921 2.703 25.874 1.00 93.25 203 SER A N 1
ATOM 1492 C CA . SER A 1 203 ? -8.207 3.040 24.635 1.00 93.25 203 SER A CA 1
ATOM 1493 C C . SER A 1 203 ? -8.795 4.267 23.931 1.00 93.25 203 SER A C 1
ATOM 1495 O O . SER A 1 203 ? -8.047 5.112 23.451 1.00 93.25 203 SER A O 1
ATOM 1497 N N . LEU A 1 204 ? -10.125 4.424 23.919 1.00 94.56 204 LEU A N 1
ATOM 1498 C CA . LEU A 1 204 ? -10.776 5.621 23.372 1.00 94.56 204 LEU A CA 1
ATOM 1499 C C . LEU A 1 204 ? -10.414 6.892 24.149 1.00 94.56 204 LEU A C 1
ATOM 1501 O O . LEU A 1 204 ? -10.299 7.956 23.548 1.00 94.56 204 LEU A O 1
ATOM 1505 N N . GLY A 1 205 ? -10.205 6.796 25.465 1.00 92.88 205 GLY A N 1
ATOM 1506 C CA . GLY A 1 205 ? -9.724 7.917 26.274 1.00 92.88 205 GLY A CA 1
ATOM 1507 C C . GLY A 1 205 ? -8.312 8.364 25.884 1.00 92.88 205 GLY A C 1
ATOM 1508 O O . GLY A 1 205 ? -8.048 9.562 25.790 1.00 92.88 205 GLY A O 1
ATOM 1509 N N . GLU A 1 206 ? -7.420 7.412 25.605 1.00 92.19 206 GLU A N 1
ATOM 1510 C CA . GLU A 1 206 ? -6.069 7.701 25.108 1.00 92.19 206 GLU A CA 1
ATOM 1511 C C . GLU A 1 206 ? -6.105 8.322 23.706 1.00 92.19 206 GLU A C 1
ATOM 1513 O O . GLU A 1 206 ? -5.462 9.348 23.474 1.00 92.19 206 GLU A O 1
ATOM 1518 N N . ALA A 1 207 ? -6.917 7.763 22.803 1.00 89.75 207 ALA A N 1
ATOM 1519 C CA . ALA A 1 207 ? -7.118 8.303 21.459 1.00 89.75 207 ALA A CA 1
ATOM 1520 C C . ALA A 1 207 ? -7.687 9.732 21.496 1.00 89.75 207 ALA A C 1
ATOM 1522 O O . ALA A 1 207 ? -7.218 10.614 20.778 1.00 89.75 207 ALA A O 1
ATOM 1523 N N . ARG A 1 208 ? -8.643 10.008 22.395 1.00 92.75 208 ARG A N 1
ATOM 1524 C CA . ARG A 1 208 ? -9.186 11.356 22.624 1.00 92.75 208 ARG A CA 1
ATOM 1525 C C . ARG A 1 208 ? -8.098 12.345 23.023 1.00 92.75 208 ARG A C 1
ATOM 1527 O O . ARG A 1 208 ? -8.016 13.423 22.442 1.00 92.75 208 ARG A O 1
ATOM 1534 N N . ALA A 1 209 ? -7.255 11.968 23.982 1.00 91.25 209 ALA A N 1
ATOM 1535 C CA . ALA A 1 209 ? -6.156 12.812 24.431 1.00 91.25 209 ALA A CA 1
ATOM 1536 C C . ALA A 1 209 ? -5.142 13.087 23.307 1.00 91.25 209 ALA A C 1
ATOM 1538 O O . ALA A 1 209 ? -4.630 14.202 23.213 1.00 91.25 209 ALA A O 1
ATOM 1539 N N . ALA A 1 210 ? -4.880 12.102 22.441 1.00 87.12 210 ALA A N 1
ATOM 1540 C CA . ALA A 1 210 ? -4.019 12.270 21.274 1.00 87.12 210 ALA A CA 1
ATOM 1541 C C . ALA A 1 210 ? -4.625 13.246 20.247 1.00 87.12 210 ALA A C 1
ATOM 1543 O O . ALA A 1 210 ? -3.949 14.199 19.858 1.00 87.12 210 ALA A O 1
ATOM 1544 N N . VAL A 1 211 ? -5.910 13.094 19.894 1.00 88.75 211 VAL A N 1
ATOM 1545 C CA . VAL A 1 211 ? -6.621 14.027 18.993 1.00 88.75 211 VAL A CA 1
ATOM 1546 C C . VAL A 1 211 ? -6.644 15.448 19.558 1.00 88.75 211 VAL A C 1
ATOM 1548 O O . VAL A 1 211 ? -6.320 16.400 18.850 1.00 88.75 211 VAL A O 1
ATOM 1551 N N . ASP A 1 212 ? -6.986 15.610 20.838 1.00 88.69 212 ASP A N 1
ATOM 1552 C CA . ASP A 1 212 ? -7.036 16.925 21.488 1.00 88.69 212 ASP A CA 1
ATOM 1553 C C . ASP A 1 212 ? -5.634 17.570 21.578 1.00 88.69 212 ASP A C 1
ATOM 1555 O O . ASP A 1 212 ? -5.504 18.796 21.560 1.00 88.69 212 ASP A O 1
ATOM 1559 N N . GLY A 1 213 ? -4.578 16.748 21.628 1.00 86.31 213 GLY A N 1
ATOM 1560 C CA . GLY A 1 213 ? -3.174 17.161 21.557 1.00 86.31 213 GLY A CA 1
ATOM 1561 C C . GLY A 1 213 ? -2.641 17.413 20.140 1.00 86.31 213 GLY A C 1
ATOM 1562 O O . GLY A 1 213 ? -1.502 17.858 20.002 1.00 86.31 213 GLY A O 1
ATOM 1563 N N . GLY A 1 214 ? -3.438 17.154 19.097 1.00 82.50 214 GLY A N 1
ATOM 1564 C CA . GLY A 1 214 ? -3.044 17.288 17.690 1.00 82.50 214 GLY A CA 1
ATOM 1565 C C . GLY A 1 214 ? -2.192 16.136 17.144 1.00 82.50 214 GLY A C 1
ATOM 1566 O O . GLY A 1 214 ? -1.697 16.235 16.023 1.00 82.50 214 GLY A O 1
ATOM 1567 N N . ASP A 1 215 ? -2.032 15.049 17.900 1.00 81.12 215 ASP A N 1
ATOM 1568 C CA . ASP A 1 215 ? -1.316 13.833 17.498 1.00 81.12 215 ASP A CA 1
ATOM 1569 C C . ASP A 1 215 ? -2.292 12.823 16.871 1.00 81.12 215 ASP A C 1
ATOM 1571 O O . ASP A 1 215 ? -2.530 11.725 17.375 1.00 81.12 215 ASP A O 1
ATOM 1575 N N . ASN A 1 216 ? -2.917 13.231 15.764 1.00 80.19 216 ASN A N 1
ATOM 1576 C CA . ASN A 1 216 ? -3.942 12.435 15.081 1.00 80.19 216 ASN A CA 1
ATOM 1577 C C . ASN A 1 216 ? -3.399 11.125 14.491 1.00 80.19 216 ASN A C 1
ATOM 1579 O O . ASN A 1 216 ? -4.182 10.222 14.224 1.00 80.19 216 ASN A O 1
ATOM 1583 N N . GLY A 1 217 ? -2.086 11.029 14.256 1.00 73.00 217 GLY A N 1
ATOM 1584 C CA . GLY A 1 217 ? -1.448 9.802 13.773 1.00 73.00 217 GLY A CA 1
ATOM 1585 C C . GLY A 1 217 ? -1.318 8.728 14.856 1.00 73.00 217 GLY A C 1
ATOM 1586 O O . GLY A 1 217 ? -1.237 7.544 14.534 1.00 73.00 217 GLY A O 1
ATOM 1587 N N . ARG A 1 218 ? -1.309 9.134 16.131 1.00 73.75 218 ARG A N 1
ATOM 1588 C CA . ARG A 1 218 ? -1.268 8.239 17.292 1.00 73.75 218 ARG A CA 1
ATOM 1589 C C . ARG A 1 218 ? -2.654 7.794 17.773 1.00 73.75 218 ARG A C 1
ATOM 1591 O O . ARG A 1 218 ? -2.739 6.759 18.435 1.00 73.75 218 ARG A O 1
ATOM 1598 N N . ALA A 1 219 ? -3.682 8.603 17.521 1.00 68.81 219 ALA A N 1
ATOM 1599 C CA . ALA A 1 219 ? -5.067 8.358 17.930 1.00 68.81 219 ALA A CA 1
ATOM 1600 C C . ALA A 1 219 ? -5.704 7.159 17.212 1.00 68.81 219 ALA A C 1
ATOM 1602 O O . ALA A 1 219 ? -6.452 6.421 17.893 1.00 68.81 219 ALA A O 1
#